Protein AF-A0A7X3V1B7-F1 (afdb_monomer)

Secondary structure (DSSP, 8-state):
----------SHHHHHHHHHHHHHHHHHHHT-S--HHHHHHHHHHSTTTTTTSSS-HHHHHHHHHHHHHHHHHHHHHHHHHHHHHHHHHHHHHHHHHHHHHTT---HHHHHHHHHH-HHHHHHHHHHHHHHHHHHHHHHHHHHHHHHHHHHHHHHHHTTTSPPP-EEEE-TTTSPEEEE------

Mean predicted aligned error: 16.28 Å

Radius of gyration: 30.5 Å; Cα contacts (8 Å, |Δi|>4): 130; chains: 1; bounding box: 102×23×81 Å

Sequence (185 aa):
MPGRLVGQEGGAAAADTTQVADSLAVLDAVAGGISPSGAFLRGSLIPGWGHAASGSLTRGAFYFGAESLAGWMLYKTARRLGVAREQARVWEERVTAQLMVDGVTDPMEIETLLGENEQVARFRGLVDAREEQREDWFAVAIFTLLLSGVDAFVSTHLQDFPEPLTIEGNPVGGGFEVAVRIPVG

Foldseek 3Di:
DDDDDDDDDDPPPVVVVVVVVVVVVVVVVVPPADDLVNLLVQCLVDPLRSVVRLPPPPLSCVLVVQLVVLVVQLVVLVVQLVVLVVQLVVVLVVQLVVCVVVVNDDPVVSVVVCCVDPSNVVSVVSNVVSVVSNVVSVVSNVVSSVVSSVVSSVSVVCPPPPDDFDFDQDPPPRDTDTDDDDDDD

Nearest PDB structures (foldseek):
  1ujw-assembly1_B  TM=6.589E-01  e=1.087E+00  Escherichia coli
  2ysu-assembly1_B  TM=6.441E-01  e=1.149E+00  Escherichia coli
  3m3w-assembly1_A  TM=2.919E-01  e=1.786E+00  Mus musculus
  3zx6-assembly1_B  TM=2.698E-01  e=6.351E+00  Archaeoglobus fulgidus DSM 4304

pLDDT: mean 72.81, std 21.41, range [38.16, 97.94]

Structure (mmCIF, N/CA/C/O backbone):
data_AF-A0A7X3V1B7-F1
#
_entry.id   AF-A0A7X3V1B7-F1
#
loop_
_atom_site.group_PDB
_atom_site.id
_atom_site.type_symbol
_atom_site.lab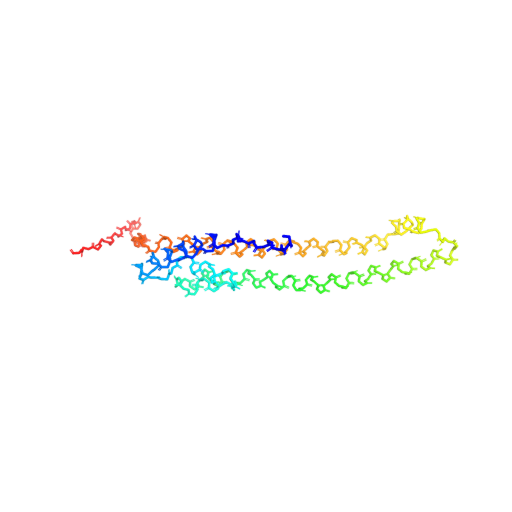el_atom_id
_atom_site.label_alt_id
_atom_site.label_comp_id
_atom_site.label_asym_id
_atom_site.label_entity_id
_atom_site.label_seq_id
_atom_site.pdbx_PDB_ins_code
_atom_site.Cartn_x
_atom_site.Cartn_y
_atom_site.Cartn_z
_atom_site.occupancy
_atom_site.B_iso_or_equiv
_atom_site.auth_seq_id
_atom_site.auth_comp_id
_atom_site.auth_asym_id
_atom_site.auth_atom_id
_atom_site.pdbx_PDB_model_num
ATOM 1 N N . MET A 1 1 ? 53.521 -1.032 42.045 1.00 40.03 1 MET A N 1
ATOM 2 C CA . MET A 1 1 ? 53.478 -1.119 40.569 1.00 40.03 1 MET A CA 1
ATOM 3 C C . MET A 1 1 ? 53.254 -2.569 40.178 1.00 40.03 1 MET A C 1
ATOM 5 O O . MET A 1 1 ? 54.031 -3.377 40.675 1.00 40.03 1 MET A O 1
ATOM 9 N N . PRO A 1 2 ? 52.339 -2.914 39.256 1.00 53.03 2 PRO A N 1
ATOM 10 C CA . PRO A 1 2 ? 50.992 -2.398 38.924 1.00 53.03 2 PRO A CA 1
ATOM 11 C C . PRO A 1 2 ? 49.926 -3.480 39.293 1.00 53.03 2 PRO A C 1
ATOM 13 O O . PRO A 1 2 ? 50.296 -4.559 39.728 1.00 53.03 2 PRO A O 1
ATOM 16 N N . GLY A 1 3 ? 48.599 -3.353 39.239 1.00 43.69 3 GLY A N 1
ATOM 17 C CA . GLY A 1 3 ? 47.655 -2.416 38.634 1.00 43.69 3 GLY A CA 1
ATOM 18 C C . GLY A 1 3 ? 46.546 -3.232 37.943 1.00 43.69 3 GLY A C 1
ATOM 19 O O . GLY A 1 3 ? 46.887 -4.061 37.109 1.00 43.69 3 GLY A O 1
ATOM 20 N N . ARG A 1 4 ? 45.258 -3.004 38.261 1.00 39.34 4 ARG A N 1
ATOM 21 C CA . ARG A 1 4 ? 44.155 -2.906 37.274 1.00 39.34 4 ARG A CA 1
ATOM 22 C C . ARG A 1 4 ? 42.843 -2.441 37.928 1.00 39.34 4 ARG A C 1
ATOM 24 O O . ARG A 1 4 ? 42.316 -3.094 38.820 1.00 39.34 4 ARG A O 1
ATOM 31 N N . LEU A 1 5 ? 42.346 -1.307 37.440 1.00 52.44 5 LEU A N 1
ATOM 32 C CA . LEU A 1 5 ? 40.993 -0.768 37.610 1.00 52.44 5 LEU A CA 1
ATOM 33 C C . LEU A 1 5 ? 40.017 -1.532 36.706 1.00 52.44 5 LEU A C 1
ATOM 35 O O . LEU A 1 5 ? 40.390 -1.750 35.558 1.00 52.44 5 LEU A O 1
ATOM 39 N N . VAL A 1 6 ? 38.801 -1.834 37.175 1.00 47.41 6 VAL A N 1
ATOM 40 C CA . VAL A 1 6 ? 37.503 -1.787 36.448 1.00 47.41 6 VAL A CA 1
ATOM 41 C C . VAL A 1 6 ? 36.442 -1.811 37.567 1.00 47.41 6 VAL A C 1
ATOM 43 O O . VAL A 1 6 ? 36.407 -2.758 38.339 1.00 47.41 6 VAL A O 1
ATOM 46 N N . GLY A 1 7 ? 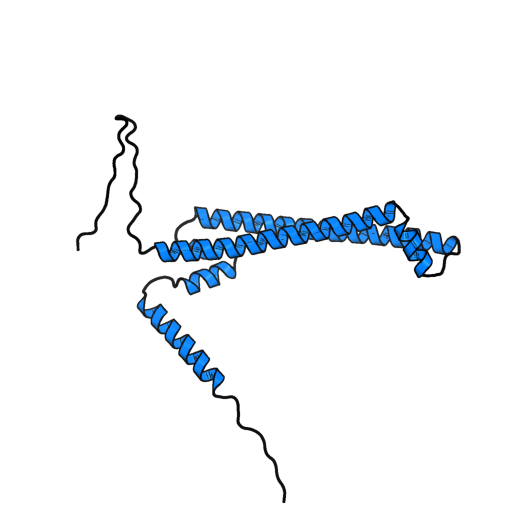35.711 -0.740 37.868 1.00 38.16 7 GLY A N 1
ATOM 47 C CA . GLY A 1 7 ? 34.638 -0.199 37.033 1.00 38.16 7 GLY A CA 1
ATOM 48 C C . GLY A 1 7 ? 33.287 -0.622 37.626 1.00 38.16 7 GLY A C 1
ATOM 49 O O . GLY A 1 7 ? 32.621 -1.502 37.096 1.00 38.16 7 GLY A O 1
ATOM 50 N N . GLN A 1 8 ? 32.938 -0.031 38.768 1.00 49.16 8 GLN A N 1
ATOM 51 C CA . GLN A 1 8 ? 31.584 0.022 39.317 1.00 49.16 8 GLN A CA 1
ATOM 52 C C . GLN A 1 8 ? 30.911 1.222 38.656 1.00 49.16 8 GLN A C 1
ATOM 54 O O . GLN A 1 8 ? 31.454 2.296 38.845 1.00 49.16 8 GLN A O 1
ATOM 59 N N . GLU A 1 9 ? 29.829 1.031 37.891 1.00 42.94 9 GLU A N 1
ATOM 60 C CA . GLU A 1 9 ? 28.656 1.923 37.719 1.00 42.94 9 GLU A CA 1
ATOM 61 C C . GLU A 1 9 ? 27.632 1.183 36.832 1.00 42.94 9 GLU A C 1
ATOM 63 O O . GLU A 1 9 ? 27.906 0.875 35.676 1.00 42.94 9 GLU A O 1
ATOM 68 N N . GLY A 1 10 ? 26.463 0.831 37.378 1.00 38.53 10 GLY A N 1
ATOM 69 C CA . GLY A 1 10 ? 25.415 0.146 36.602 1.00 38.53 10 GLY A CA 1
ATOM 70 C C . GLY A 1 10 ? 24.160 -0.284 37.371 1.00 38.53 10 GLY A C 1
ATOM 71 O O . GLY A 1 10 ? 23.191 -0.708 36.754 1.00 38.53 10 GLY A O 1
ATOM 72 N N . GLY A 1 11 ? 24.134 -0.171 38.704 1.00 38.41 11 GLY A N 1
ATOM 73 C CA . GLY A 1 11 ? 23.030 -0.698 39.523 1.00 38.41 11 GLY A CA 1
ATOM 74 C C . GLY A 1 11 ? 21.867 0.259 39.823 1.00 38.41 11 GLY A C 1
ATOM 75 O O . GLY A 1 11 ? 20.837 -0.199 40.304 1.00 38.41 11 GLY A O 1
ATOM 76 N N . ALA A 1 12 ? 21.998 1.566 39.572 1.00 40.75 12 ALA A N 1
ATOM 77 C CA . ALA A 1 12 ? 21.032 2.553 40.076 1.00 40.75 12 ALA A CA 1
ATOM 78 C C . ALA A 1 12 ? 19.777 2.732 39.193 1.00 40.75 12 ALA A C 1
ATOM 80 O O . ALA A 1 12 ? 18.699 2.976 39.720 1.00 40.75 12 ALA A O 1
ATOM 81 N N . ALA A 1 13 ? 19.876 2.552 37.870 1.00 38.22 13 ALA A N 1
ATOM 82 C CA . ALA A 1 13 ? 18.742 2.751 36.953 1.00 38.22 13 ALA A CA 1
ATOM 83 C C . ALA A 1 13 ? 17.752 1.565 36.921 1.00 38.22 13 ALA A C 1
ATOM 85 O O . ALA A 1 13 ? 16.570 1.730 36.617 1.00 38.22 13 ALA A O 1
ATOM 86 N N . ALA A 1 14 ? 18.224 0.359 37.257 1.00 40.84 14 ALA A N 1
ATOM 87 C CA . ALA A 1 14 ? 17.389 -0.841 37.274 1.00 40.84 14 ALA A CA 1
ATOM 88 C C . ALA A 1 14 ? 16.430 -0.859 38.477 1.00 40.84 14 ALA A C 1
ATOM 90 O O . ALA A 1 14 ? 15.278 -1.253 38.321 1.00 40.84 14 ALA A O 1
ATOM 91 N N . ALA A 1 15 ? 16.887 -0.376 39.639 1.00 40.81 15 ALA A N 1
ATOM 92 C CA . ALA A 1 15 ? 16.105 -0.348 40.875 1.00 40.81 15 ALA A CA 1
ATOM 93 C C . ALA A 1 15 ? 14.893 0.600 40.786 1.00 40.81 15 ALA A C 1
ATOM 95 O O . ALA A 1 15 ? 13.803 0.258 41.245 1.00 40.81 15 ALA A O 1
ATOM 96 N N . ASP A 1 16 ? 15.067 1.749 40.128 1.00 42.88 16 ASP A N 1
ATOM 97 C CA . ASP A 1 16 ? 14.021 2.764 39.960 1.00 42.88 16 ASP A CA 1
ATOM 98 C C . ASP A 1 16 ? 12.910 2.279 39.008 1.00 42.88 16 ASP A C 1
ATOM 100 O O . ASP A 1 16 ? 11.719 2.413 39.282 1.00 42.88 16 ASP A O 1
ATOM 104 N N . THR A 1 17 ? 13.286 1.561 37.942 1.00 47.09 17 THR A N 1
ATOM 105 C CA . THR A 1 17 ? 12.325 0.949 37.004 1.00 47.09 17 THR A CA 1
ATOM 106 C C . THR A 1 17 ? 11.492 -0.145 37.679 1.00 47.09 17 THR A C 1
ATOM 108 O O . THR A 1 17 ? 10.283 -0.235 37.459 1.00 47.09 17 THR A O 1
ATOM 111 N N . THR A 1 18 ? 12.116 -0.960 38.539 1.00 45.38 18 THR A N 1
ATOM 112 C CA . THR A 1 18 ? 11.402 -1.987 39.312 1.00 45.38 18 THR A CA 1
ATOM 113 C C . THR A 1 18 ? 10.462 -1.394 40.352 1.00 45.38 18 THR A C 1
ATOM 115 O O . THR A 1 18 ? 9.374 -1.922 40.536 1.00 45.38 18 THR A O 1
ATOM 118 N N . GLN A 1 19 ? 10.824 -0.275 40.982 1.00 44.22 19 GLN A N 1
ATOM 119 C CA . GLN A 1 19 ? 9.995 0.367 42.001 1.00 44.22 19 GLN A CA 1
ATOM 120 C C . GLN A 1 19 ? 8.763 1.064 41.399 1.00 44.22 19 GLN A C 1
ATOM 122 O O . GLN A 1 19 ? 7.677 1.024 41.983 1.00 44.22 19 GLN A O 1
ATOM 127 N N . VAL A 1 20 ? 8.900 1.646 40.202 1.00 48.69 20 VAL A N 1
ATOM 128 C CA . VAL A 1 20 ? 7.769 2.193 39.434 1.00 48.69 20 VAL A CA 1
ATOM 129 C C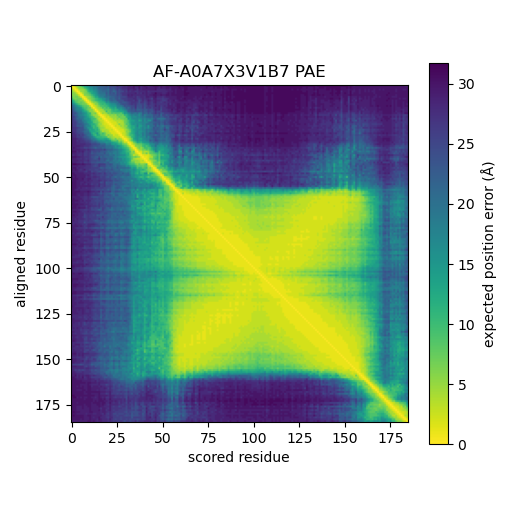 . VAL A 1 20 ? 6.845 1.070 38.948 1.00 48.69 20 VAL A C 1
ATOM 131 O O . VAL A 1 20 ? 5.629 1.198 39.065 1.00 48.69 20 VAL A O 1
ATOM 134 N N . ALA A 1 21 ? 7.395 -0.054 38.477 1.00 48.88 21 ALA A N 1
ATOM 135 C CA . ALA A 1 21 ? 6.607 -1.222 38.075 1.00 48.88 21 ALA A CA 1
ATOM 136 C C . ALA A 1 21 ? 5.827 -1.846 39.247 1.00 48.88 21 ALA A C 1
ATOM 138 O O . ALA A 1 21 ? 4.653 -2.178 39.085 1.00 48.88 21 ALA A O 1
ATOM 139 N N . ASP A 1 22 ? 6.439 -1.939 40.431 1.00 46.12 22 ASP A N 1
ATOM 140 C CA . ASP A 1 22 ? 5.778 -2.433 41.647 1.00 46.12 22 ASP A CA 1
ATOM 141 C C . ASP A 1 22 ? 4.673 -1.477 42.114 1.00 46.12 22 ASP A C 1
ATOM 143 O O . ASP A 1 22 ? 3.586 -1.901 42.498 1.00 46.12 22 ASP A O 1
ATOM 147 N N . SER A 1 23 ? 4.911 -0.167 42.013 1.00 49.38 23 SER A N 1
ATOM 148 C CA . SER A 1 23 ? 3.916 0.850 42.376 1.00 49.38 23 SER A CA 1
ATOM 149 C C . SER A 1 23 ? 2.698 0.815 41.445 1.00 49.38 23 SER A C 1
ATOM 151 O O . SER A 1 23 ? 1.566 0.945 41.908 1.00 49.38 23 SER A O 1
ATOM 153 N N . LEU A 1 24 ? 2.908 0.579 40.145 1.00 51.56 24 LEU A N 1
ATOM 154 C CA . LEU A 1 24 ? 1.831 0.379 39.171 1.00 51.56 24 LEU A CA 1
ATOM 155 C C . LEU A 1 24 ? 1.073 -0.935 39.415 1.00 51.56 24 LEU A C 1
ATOM 157 O O . LEU A 1 24 ? -0.149 -0.952 39.304 1.00 51.56 24 LEU A O 1
ATOM 161 N N . ALA A 1 25 ? 1.767 -2.007 39.810 1.00 52.28 25 ALA A N 1
ATOM 162 C CA . ALA A 1 25 ? 1.155 -3.297 40.133 1.00 52.28 25 ALA A CA 1
ATOM 163 C C . ALA A 1 25 ? 0.300 -3.250 41.414 1.00 52.28 25 ALA A C 1
ATOM 165 O O . ALA A 1 25 ? -0.757 -3.877 41.483 1.00 52.28 25 ALA A O 1
ATOM 166 N N . VAL A 1 26 ? 0.725 -2.482 42.420 1.00 47.25 26 VAL A N 1
ATOM 167 C CA . VAL A 1 26 ? -0.034 -2.280 43.664 1.00 47.25 26 VAL A CA 1
ATOM 168 C C . VAL A 1 26 ? -1.279 -1.423 43.419 1.00 47.25 26 VAL A C 1
ATOM 170 O O . VAL A 1 26 ? -2.339 -1.730 43.963 1.00 47.25 26 VAL A O 1
ATOM 173 N N . LEU A 1 27 ? -1.191 -0.400 42.563 1.00 49.19 27 LEU A N 1
ATOM 174 C CA . LEU A 1 27 ? -2.361 0.374 42.132 1.00 49.19 27 LEU A CA 1
ATOM 175 C C . LEU A 1 27 ? -3.347 -0.486 41.313 1.00 49.19 27 LEU A C 1
ATOM 177 O O . LEU A 1 27 ? -4.555 -0.362 41.508 1.00 49.19 27 LEU A O 1
ATOM 181 N N . ASP A 1 28 ? -2.842 -1.411 40.487 1.00 45.25 28 ASP A N 1
ATOM 182 C CA . ASP A 1 28 ? -3.638 -2.386 39.718 1.00 45.25 28 ASP A CA 1
ATOM 183 C C . ASP A 1 28 ? -4.366 -3.405 40.614 1.00 45.25 28 ASP A C 1
ATOM 185 O O . ASP A 1 28 ? -5.509 -3.775 40.347 1.00 45.25 28 ASP A O 1
ATOM 189 N N . ALA A 1 29 ? -3.731 -3.853 41.702 1.00 43.41 29 ALA A N 1
ATOM 190 C CA . ALA A 1 29 ? -4.303 -4.848 42.611 1.00 43.41 29 ALA A CA 1
ATOM 191 C C . ALA A 1 29 ? -5.435 -4.291 43.493 1.00 43.41 29 ALA A C 1
ATOM 193 O O . ALA A 1 29 ? -6.327 -5.036 43.900 1.00 43.41 29 ALA A O 1
ATOM 194 N N . VAL A 1 30 ? -5.421 -2.985 43.780 1.00 43.50 30 VAL A N 1
ATOM 195 C CA . VAL A 1 30 ? -6.447 -2.315 44.598 1.00 43.50 30 VAL A CA 1
ATOM 196 C C . VAL A 1 30 ? -7.750 -2.083 43.812 1.00 43.50 30 VAL A C 1
ATOM 198 O O . VAL A 1 30 ? -8.806 -1.932 44.421 1.00 43.50 30 VAL A O 1
ATOM 201 N N . ALA A 1 31 ? -7.713 -2.119 42.474 1.00 48.47 31 ALA A N 1
ATOM 202 C CA . ALA A 1 31 ? -8.834 -1.728 41.615 1.00 48.47 31 ALA A CA 1
ATOM 203 C C . ALA A 1 31 ? -9.836 -2.845 41.251 1.00 48.47 31 ALA A C 1
ATOM 205 O O . ALA A 1 31 ? -10.853 -2.548 40.635 1.00 48.47 31 ALA A O 1
ATOM 206 N N . GLY A 1 32 ? -9.602 -4.117 41.600 1.00 42.62 32 GLY A N 1
ATOM 207 C CA . GLY A 1 32 ? -10.603 -5.201 41.493 1.00 42.62 32 GLY A CA 1
ATOM 208 C C . GLY A 1 32 ? -11.198 -5.510 40.099 1.00 42.62 32 GLY A C 1
ATOM 209 O O . GLY A 1 32 ? -12.030 -6.410 39.992 1.00 42.62 32 GLY A O 1
ATOM 210 N N . GLY A 1 33 ? -10.775 -4.816 39.039 1.00 52.38 33 GLY A N 1
ATOM 211 C CA . GLY A 1 33 ? -11.264 -4.934 37.663 1.00 52.38 33 GLY A CA 1
ATOM 212 C C . GLY A 1 33 ? -10.131 -5.046 36.636 1.00 52.38 33 GLY A C 1
ATOM 213 O O . GLY A 1 33 ? -8.955 -4.887 36.961 1.00 52.38 33 GLY A O 1
ATOM 214 N N . ILE A 1 34 ? -10.476 -5.370 35.383 1.00 49.69 34 ILE A N 1
ATOM 215 C CA . ILE A 1 34 ? -9.513 -5.513 34.276 1.00 49.69 34 ILE A CA 1
ATOM 216 C C . ILE A 1 34 ? -8.778 -4.185 34.089 1.00 49.69 34 ILE A C 1
ATOM 218 O O . ILE A 1 34 ? -9.409 -3.178 33.774 1.00 49.69 34 ILE A O 1
ATOM 222 N N . SER A 1 35 ? -7.453 -4.179 34.263 1.00 47.09 35 SER A N 1
ATOM 223 C CA . SER A 1 35 ? -6.727 -2.913 34.239 1.00 47.09 35 SER A CA 1
ATOM 224 C C . SER A 1 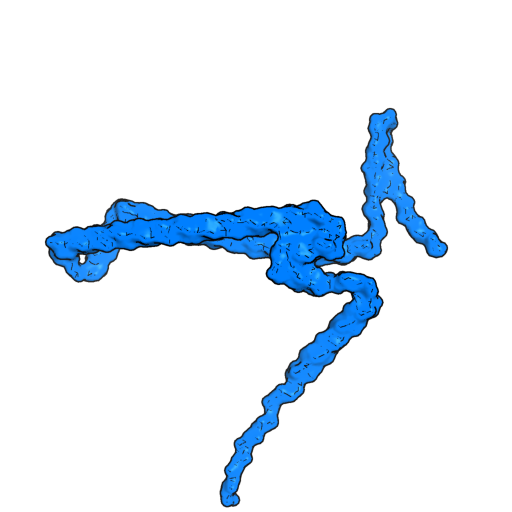35 ? -6.770 -2.251 32.851 1.00 47.09 35 SER A C 1
ATOM 226 O O . SER A 1 35 ? -6.526 -2.927 31.840 1.00 47.09 35 SER A O 1
ATOM 228 N N . PRO A 1 36 ? -7.072 -0.940 32.768 1.00 45.72 36 PRO A N 1
ATOM 229 C CA . PRO A 1 36 ? -7.178 -0.209 31.502 1.00 45.72 36 PRO A CA 1
ATOM 230 C C . PRO A 1 36 ? -5.904 -0.316 30.652 1.00 45.72 36 PRO A C 1
ATOM 232 O O . PRO A 1 36 ? -5.956 -0.492 29.432 1.00 45.72 36 PRO A O 1
ATOM 235 N N . SER A 1 37 ? -4.748 -0.298 31.316 1.00 43.16 37 SER A N 1
ATOM 236 C CA . SER A 1 37 ? -3.428 -0.457 30.703 1.00 43.16 37 SER A CA 1
ATOM 237 C C . SER A 1 37 ? -3.206 -1.884 30.180 1.00 43.16 37 SER A C 1
ATOM 239 O O . SER A 1 37 ? -2.670 -2.071 29.087 1.00 43.16 37 SER A O 1
ATOM 241 N N . GLY A 1 38 ? -3.678 -2.904 30.906 1.00 47.94 38 GLY A N 1
ATOM 242 C CA . GLY A 1 38 ? -3.625 -4.306 30.481 1.00 47.94 38 GLY A CA 1
ATOM 243 C C . GLY A 1 38 ? -4.556 -4.634 29.306 1.00 47.94 38 GLY A C 1
ATOM 244 O O . GLY A 1 38 ? -4.212 -5.469 28.464 1.00 47.94 38 GLY A O 1
ATOM 245 N N . ALA A 1 39 ? -5.708 -3.967 29.204 1.00 51.38 39 ALA A N 1
ATOM 246 C CA . ALA A 1 39 ? -6.634 -4.091 28.076 1.00 51.38 39 ALA A CA 1
ATOM 247 C C . ALA A 1 39 ? -6.099 -3.409 26.804 1.00 51.38 39 ALA A C 1
ATOM 249 O O . ALA A 1 39 ? -6.188 -3.978 25.714 1.00 51.38 39 ALA A O 1
ATOM 250 N N . PHE A 1 40 ? -5.469 -2.240 26.947 1.00 49.41 40 PHE A N 1
ATOM 251 C CA . PHE A 1 40 ? -4.804 -1.521 25.858 1.00 49.41 40 PHE A CA 1
ATOM 252 C C . PHE A 1 40 ? -3.625 -2.315 25.273 1.00 49.41 40 PHE A C 1
ATOM 254 O O . PHE A 1 40 ? -3.528 -2.487 24.055 1.00 49.41 40 PHE A O 1
ATOM 261 N N . LEU A 1 41 ? -2.767 -2.879 26.131 1.00 52.34 41 LEU A N 1
ATOM 262 C CA . LEU A 1 41 ? -1.631 -3.697 25.691 1.00 52.34 41 LEU A CA 1
ATOM 263 C C . LEU A 1 41 ? -2.090 -4.985 24.996 1.00 52.34 41 LEU A C 1
ATOM 265 O O . LEU A 1 41 ? -1.557 -5.342 23.946 1.00 52.34 41 LEU A O 1
ATOM 269 N N . ARG A 1 42 ? -3.125 -5.655 25.519 1.00 52.72 42 ARG A N 1
ATOM 270 C CA . ARG A 1 42 ? -3.706 -6.843 24.868 1.00 52.72 42 ARG A CA 1
ATOM 271 C C . ARG A 1 42 ? -4.416 -6.515 23.551 1.00 52.72 42 ARG A C 1
ATOM 273 O O . ARG A 1 42 ? -4.318 -7.305 22.618 1.00 52.72 42 ARG A O 1
ATOM 280 N N . GLY A 1 43 ? -5.079 -5.363 23.447 1.00 48.03 43 GLY A N 1
ATOM 281 C CA . GLY A 1 43 ? -5.735 -4.901 22.217 1.00 48.03 43 GLY A CA 1
ATOM 282 C C . GLY A 1 43 ? -4.773 -4.429 21.124 1.00 48.03 43 GLY A C 1
ATOM 283 O O . GLY A 1 43 ? -5.112 -4.519 19.949 1.00 48.03 43 GLY A O 1
ATOM 284 N N . SER A 1 44 ? -3.573 -3.984 21.503 1.00 55.72 44 SER A N 1
ATOM 285 C CA . SER A 1 44 ? -2.515 -3.572 20.567 1.00 55.72 44 SER A CA 1
ATOM 286 C C . SER A 1 44 ? -1.727 -4.761 20.004 1.00 55.72 44 SER A C 1
ATOM 288 O O . SER A 1 44 ? -1.176 -4.679 18.911 1.00 55.72 44 SER A O 1
ATOM 290 N N . LEU A 1 45 ? -1.667 -5.871 20.750 1.00 49.88 45 LEU A N 1
ATOM 291 C CA . LEU A 1 45 ? -0.916 -7.075 20.376 1.00 49.88 45 LEU A CA 1
ATOM 292 C C . LEU A 1 45 ? -1.650 -7.963 19.364 1.00 49.88 45 LEU A C 1
ATOM 294 O O . LEU A 1 45 ? -1.004 -8.600 18.535 1.00 49.88 45 LEU A O 1
ATOM 298 N N . ILE A 1 46 ? -2.983 -8.016 19.426 1.00 52.81 46 ILE A N 1
ATOM 299 C CA . ILE A 1 46 ? -3.821 -8.710 18.442 1.00 52.81 46 ILE A CA 1
ATOM 300 C C . ILE A 1 46 ? -4.992 -7.780 18.104 1.00 52.81 46 ILE A C 1
ATOM 302 O O . ILE A 1 46 ? -5.786 -7.479 19.003 1.00 52.81 46 ILE A O 1
ATOM 306 N N . PRO A 1 47 ? -5.139 -7.339 16.839 1.00 43.84 47 PRO A N 1
ATOM 307 C CA . PRO A 1 47 ? -6.229 -6.453 16.460 1.00 43.84 47 PRO A CA 1
ATOM 308 C C . PRO A 1 47 ? -7.578 -7.083 16.840 1.00 43.84 47 PRO A C 1
ATOM 310 O O . PRO A 1 47 ? -7.909 -8.186 16.404 1.00 43.84 47 PRO A O 1
ATOM 313 N N . GLY A 1 48 ? -8.334 -6.412 17.713 1.00 47.59 48 GLY A N 1
ATOM 314 C CA . GLY A 1 48 ? -9.635 -6.879 18.211 1.00 47.59 48 GLY A CA 1
ATOM 315 C C . GLY A 1 48 ? -9.643 -7.629 19.557 1.00 47.59 48 GLY A C 1
ATOM 316 O O . GLY A 1 48 ? -10.727 -7.838 20.098 1.00 47.59 48 GLY A O 1
ATOM 317 N N . TRP A 1 49 ? -8.501 -7.980 20.169 1.00 52.53 49 TRP A N 1
ATOM 318 C CA . TRP A 1 49 ? -8.483 -8.682 21.475 1.00 52.53 49 TRP A CA 1
ATOM 319 C C . TRP A 1 49 ? -8.875 -7.811 22.682 1.00 52.53 49 TRP A C 1
ATOM 321 O O . TRP A 1 49 ? -9.296 -8.339 23.709 1.00 52.53 49 TRP A O 1
ATOM 331 N N . GLY A 1 50 ? -8.791 -6.483 22.566 1.00 46.03 50 GLY A N 1
ATOM 332 C CA . GLY A 1 50 ? -9.153 -5.553 23.646 1.00 46.03 50 GLY A CA 1
ATOM 333 C C . GLY A 1 50 ? -10.664 -5.445 23.897 1.00 46.03 50 GLY A C 1
ATOM 334 O O . GLY A 1 50 ? -11.088 -5.228 25.028 1.00 46.03 50 GLY A O 1
ATOM 335 N N . HIS A 1 51 ? -11.493 -5.665 22.872 1.00 46.41 51 HIS A N 1
ATOM 336 C CA . HIS A 1 51 ? -12.956 -5.517 22.962 1.00 46.41 51 HIS A CA 1
ATOM 337 C C . HIS A 1 51 ? -13.672 -6.753 23.521 1.00 46.41 51 HIS A C 1
ATOM 339 O O . HIS A 1 51 ? -14.806 -6.652 23.983 1.00 46.41 51 HIS A O 1
ATOM 345 N N . ALA A 1 52 ? -13.006 -7.913 23.548 1.00 46.47 52 ALA A N 1
ATOM 346 C CA . ALA A 1 52 ? -13.524 -9.108 24.220 1.00 46.47 52 ALA A CA 1
ATOM 347 C C . ALA A 1 52 ? -13.623 -8.922 25.748 1.00 46.47 52 ALA A C 1
ATOM 349 O O . ALA A 1 52 ? -14.434 -9.579 26.395 1.00 46.47 52 ALA A O 1
ATOM 350 N N . ALA A 1 53 ? -12.831 -8.006 26.317 1.00 43.31 53 ALA A N 1
ATOM 351 C CA . ALA A 1 53 ? -12.811 -7.707 27.746 1.00 43.31 53 ALA A CA 1
ATOM 352 C C . ALA A 1 53 ? -13.864 -6.666 28.182 1.00 43.31 53 ALA A C 1
ATOM 354 O O . ALA A 1 53 ? -14.223 -6.640 29.353 1.00 43.31 53 ALA A O 1
ATOM 355 N N . SER A 1 54 ? -14.377 -5.832 27.266 1.00 45.28 54 SER A N 1
ATOM 356 C CA . SER A 1 54 ? -15.317 -4.734 27.572 1.00 45.28 54 SER A CA 1
ATOM 357 C C . SER A 1 54 ? -16.797 -5.080 27.350 1.00 45.28 54 SER A C 1
ATOM 359 O O . SER A 1 54 ? -17.661 -4.225 27.523 1.00 45.28 54 SER A O 1
ATOM 361 N N . GLY A 1 55 ? -17.116 -6.313 26.938 1.00 48.66 55 GLY A N 1
ATOM 362 C CA . GLY A 1 55 ? -18.498 -6.778 26.751 1.00 48.66 55 GLY A CA 1
ATOM 363 C C . GLY A 1 55 ? -19.231 -6.218 25.520 1.00 48.66 55 GLY A C 1
ATOM 364 O O . GLY A 1 55 ? -20.362 -6.627 25.260 1.00 48.66 55 GLY A O 1
ATOM 365 N N . SER A 1 56 ? -18.611 -5.342 24.714 1.00 56.19 56 SER A N 1
ATOM 366 C CA . SER A 1 56 ? -19.219 -4.790 23.489 1.00 56.19 56 SER A CA 1
ATOM 367 C C . SER A 1 56 ? -18.769 -5.541 22.223 1.00 56.19 56 SER A C 1
ATOM 369 O O . SER A 1 56 ? -17.846 -5.157 21.503 1.00 56.19 56 SER A O 1
ATOM 371 N N . LEU A 1 57 ? -19.461 -6.645 21.922 1.00 60.06 57 LEU A N 1
ATOM 372 C CA . LEU A 1 57 ? -19.161 -7.502 20.763 1.00 60.06 57 LEU A CA 1
ATOM 373 C C . LEU A 1 57 ? -19.201 -6.734 19.425 1.00 60.06 57 LEU A C 1
ATOM 375 O O . LEU A 1 57 ? -18.438 -7.030 18.507 1.00 60.06 57 LEU A O 1
ATOM 379 N N . THR A 1 58 ? -20.069 -5.725 19.317 1.00 65.50 58 THR A N 1
ATOM 380 C CA . THR A 1 58 ? -20.272 -4.936 18.093 1.00 65.50 58 THR A CA 1
ATOM 381 C C . THR A 1 58 ? -19.079 -4.042 17.752 1.00 65.50 58 THR A C 1
ATOM 383 O O . THR A 1 58 ? -18.690 -3.979 16.586 1.00 65.50 58 THR A O 1
ATOM 386 N N . ARG A 1 59 ? -18.458 -3.393 18.747 1.00 72.94 59 ARG A N 1
ATOM 387 C CA . ARG A 1 59 ? -17.284 -2.529 18.532 1.00 72.94 59 ARG A CA 1
ATOM 388 C C . ARG A 1 59 ? -16.051 -3.354 18.183 1.00 72.94 59 ARG A C 1
ATOM 390 O O . ARG A 1 59 ? -15.361 -3.048 17.215 1.00 72.94 59 ARG A O 1
ATOM 397 N N . GLY A 1 60 ? -15.842 -4.469 18.885 1.00 69.62 60 GLY A N 1
ATOM 398 C CA . GLY A 1 60 ? -14.780 -5.422 18.555 1.00 69.62 60 GLY A CA 1
ATOM 399 C C . GLY A 1 60 ? -14.889 -5.978 17.136 1.00 69.62 60 GLY A C 1
ATOM 400 O O . GLY A 1 60 ? -13.893 -6.009 16.413 1.00 69.62 60 GLY A O 1
ATOM 401 N N . ALA A 1 61 ? -16.101 -6.349 16.708 1.00 73.44 61 ALA A N 1
ATOM 402 C CA . ALA A 1 61 ? -16.351 -6.838 15.354 1.00 73.44 61 ALA A CA 1
ATOM 403 C C . ALA A 1 61 ? -16.045 -5.784 14.276 1.00 73.44 61 ALA A C 1
ATOM 405 O O . ALA A 1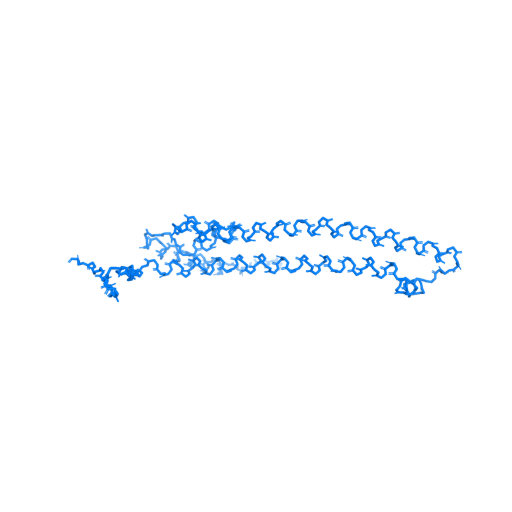 61 ? -15.502 -6.134 13.227 1.00 73.44 61 ALA A O 1
ATOM 406 N N . PHE A 1 62 ? -16.344 -4.506 14.535 1.00 84.38 62 PHE A N 1
ATOM 407 C CA . PHE A 1 62 ? -16.032 -3.412 13.613 1.00 84.38 62 PHE A CA 1
ATOM 408 C C . PHE A 1 62 ? -14.522 -3.281 13.375 1.00 84.38 62 PHE A C 1
ATOM 410 O O . PHE A 1 62 ? -14.075 -3.369 12.230 1.00 84.38 62 PHE A O 1
ATOM 417 N N . TYR A 1 63 ? -13.731 -3.131 14.442 1.00 82.19 63 TYR A N 1
ATOM 418 C CA . TYR A 1 63 ? -12.283 -2.949 14.312 1.00 82.19 63 TYR A CA 1
ATOM 419 C C . TYR A 1 63 ? -11.596 -4.194 13.752 1.00 82.19 63 TYR A C 1
ATOM 421 O O . TYR A 1 63 ? -10.756 -4.076 12.866 1.00 82.19 63 TYR A O 1
ATOM 429 N N . PHE A 1 64 ? -12.005 -5.392 14.178 1.00 79.56 64 PHE A N 1
ATOM 430 C CA . PHE A 1 64 ? -11.500 -6.636 13.596 1.00 79.56 64 PHE A CA 1
ATOM 431 C C . PHE A 1 64 ? -11.803 -6.741 12.094 1.00 79.56 64 PHE A C 1
ATOM 433 O O . PHE A 1 64 ? -10.948 -7.162 11.313 1.00 79.56 64 PHE A O 1
ATOM 440 N N . GLY A 1 65 ? -13.009 -6.350 11.672 1.00 82.94 65 GLY A N 1
ATOM 441 C CA . GLY A 1 65 ? -13.396 -6.335 10.263 1.00 82.94 65 GLY A CA 1
ATOM 442 C C . GLY A 1 65 ? -12.562 -5.352 9.440 1.00 82.94 65 GLY A C 1
ATOM 443 O O . GLY A 1 65 ? -12.067 -5.714 8.372 1.00 82.94 65 GLY A O 1
ATOM 444 N N . ALA A 1 66 ? -12.361 -4.138 9.954 1.00 85.38 66 ALA A N 1
ATOM 445 C CA . ALA A 1 66 ? -11.539 -3.117 9.308 1.00 85.38 66 ALA A CA 1
ATOM 446 C C . ALA A 1 66 ? -10.065 -3.549 9.188 1.00 85.38 66 ALA A C 1
ATOM 448 O O . ALA A 1 66 ? -9.478 -3.455 8.110 1.00 85.38 66 ALA A O 1
ATOM 449 N N . GLU A 1 67 ? -9.496 -4.118 10.250 1.00 82.00 67 GLU A N 1
ATOM 450 C CA . GLU A 1 67 ? -8.131 -4.660 10.267 1.00 82.00 67 GLU A CA 1
ATOM 451 C C . GLU A 1 67 ? -7.965 -5.845 9.312 1.00 82.00 67 GLU A C 1
ATOM 453 O O . GLU A 1 67 ? -7.006 -5.916 8.544 1.00 82.00 67 GLU A O 1
ATOM 458 N N . SER A 1 68 ? -8.943 -6.753 9.281 1.00 81.75 68 SER A N 1
ATOM 459 C CA . SER A 1 68 ? -8.949 -7.883 8.347 1.00 81.75 68 SER A CA 1
ATOM 460 C C . SER A 1 68 ? -9.004 -7.416 6.890 1.00 81.75 68 SER A C 1
ATOM 462 O O . SER A 1 68 ? -8.318 -7.974 6.031 1.00 81.75 68 SER A O 1
ATOM 464 N N . LEU A 1 69 ? -9.791 -6.373 6.601 1.00 91.12 69 LEU A N 1
ATOM 465 C CA . LEU A 1 69 ? -9.866 -5.760 5.275 1.00 91.12 69 LEU A CA 1
ATOM 466 C C . LEU A 1 69 ? -8.520 -5.142 4.876 1.00 91.12 69 LEU A C 1
ATOM 468 O O . LEU A 1 69 ? -8.034 -5.400 3.772 1.00 91.12 69 LEU A O 1
ATOM 472 N N . ALA A 1 70 ? -7.913 -4.360 5.771 1.00 88.50 70 ALA A N 1
ATOM 473 C CA . ALA A 1 70 ? -6.618 -3.736 5.530 1.00 88.50 70 ALA A CA 1
ATOM 474 C C . ALA A 1 70 ? -5.526 -4.795 5.309 1.00 88.50 70 ALA A C 1
ATOM 476 O O . ALA A 1 70 ? -4.796 -4.734 4.319 1.00 88.50 70 ALA A O 1
ATOM 477 N N . GLY A 1 71 ? -5.483 -5.835 6.147 1.00 84.44 71 GLY A N 1
ATOM 478 C CA . GLY A 1 71 ? -4.567 -6.966 6.000 1.00 84.44 71 GLY A CA 1
ATOM 479 C C . GLY A 1 71 ? -4.747 -7.719 4.677 1.00 84.44 71 GLY A C 1
ATOM 480 O O . GLY A 1 71 ? -3.766 -8.020 3.990 1.00 84.44 71 GLY A O 1
ATOM 481 N N . TRP A 1 72 ? -5.991 -7.975 4.258 1.00 91.31 72 TRP A N 1
ATOM 482 C CA . TRP A 1 72 ? -6.267 -8.595 2.958 1.00 91.31 72 TRP A CA 1
ATOM 483 C C . TRP A 1 72 ? -5.804 -7.717 1.791 1.00 91.31 72 TRP A C 1
ATOM 485 O O . TRP A 1 72 ? -5.209 -8.223 0.833 1.00 91.31 72 TRP A O 1
ATOM 495 N N . MET A 1 73 ? -6.037 -6.405 1.867 1.00 95.50 73 MET A N 1
ATOM 496 C CA . MET A 1 73 ? -5.592 -5.469 0.837 1.00 95.50 73 MET A CA 1
ATOM 497 C C . MET A 1 73 ? -4.068 -5.351 0.782 1.00 95.50 73 MET A C 1
ATOM 499 O O . MET A 1 73 ? -3.517 -5.370 -0.318 1.00 95.50 73 MET A O 1
ATOM 503 N N . LEU A 1 74 ? -3.372 -5.341 1.921 1.00 91.06 74 LEU A N 1
ATOM 504 C CA . LEU A 1 74 ? -1.908 -5.404 1.976 1.00 91.06 74 LEU A CA 1
ATOM 505 C C . LEU A 1 74 ? -1.377 -6.669 1.299 1.00 91.06 74 LEU A C 1
ATOM 507 O O . LEU A 1 74 ? -0.511 -6.585 0.426 1.00 91.06 74 LEU A O 1
ATOM 511 N N . TYR A 1 75 ? -1.932 -7.837 1.636 1.00 91.56 75 TYR A N 1
ATOM 512 C CA . TYR A 1 75 ? -1.548 -9.107 1.018 1.00 91.56 75 TYR A CA 1
ATOM 513 C C . TYR A 1 75 ? -1.760 -9.090 -0.503 1.00 91.56 75 TYR A C 1
ATOM 515 O O . TYR A 1 75 ? -0.863 -9.420 -1.287 1.00 91.56 75 TYR A O 1
ATOM 523 N N . LYS A 1 76 ? -2.949 -8.666 -0.936 1.00 92.44 76 LYS A N 1
ATOM 524 C CA . LYS A 1 76 ? -3.319 -8.574 -2.350 1.00 92.44 76 LYS A CA 1
ATOM 525 C C . LYS A 1 76 ? -2.406 -7.611 -3.110 1.00 92.44 76 LYS A C 1
ATOM 527 O O . LYS A 1 76 ? -1.979 -7.932 -4.222 1.00 92.44 76 LYS A O 1
ATOM 532 N N . THR A 1 77 ? -2.101 -6.453 -2.534 1.00 91.62 77 THR A N 1
ATOM 533 C CA . THR A 1 77 ? -1.226 -5.448 -3.146 1.00 91.62 77 THR A CA 1
ATOM 534 C C . THR A 1 77 ? 0.218 -5.930 -3.195 1.00 91.62 77 THR A C 1
ATOM 536 O O . THR A 1 77 ? 0.838 -5.815 -4.246 1.00 91.62 77 THR A O 1
ATOM 539 N N . ALA A 1 78 ? 0.726 -6.592 -2.151 1.00 86.94 78 ALA A N 1
ATOM 540 C CA . ALA A 1 78 ? 2.069 -7.176 -2.150 1.00 86.94 78 ALA A CA 1
ATOM 541 C C . ALA A 1 78 ? 2.257 -8.216 -3.271 1.00 86.94 78 ALA A C 1
ATOM 543 O O . ALA A 1 78 ? 3.267 -8.207 -3.976 1.00 86.94 78 ALA A O 1
ATOM 544 N N . ARG A 1 79 ? 1.252 -9.074 -3.505 1.00 92.50 79 ARG A N 1
ATOM 545 C CA . ARG A 1 79 ? 1.266 -10.033 -4.626 1.00 92.50 79 ARG A CA 1
ATOM 546 C C . ARG A 1 79 ? 1.278 -9.330 -5.984 1.00 92.50 79 ARG A C 1
ATOM 548 O O . ARG A 1 79 ? 1.988 -9.761 -6.888 1.00 92.50 79 ARG A O 1
ATOM 555 N N . ARG A 1 80 ? 0.507 -8.250 -6.133 1.00 91.44 80 ARG A N 1
ATOM 556 C CA . ARG A 1 80 ? 0.447 -7.454 -7.372 1.00 91.44 80 ARG A CA 1
ATOM 557 C C . ARG A 1 80 ? 1.725 -6.659 -7.623 1.00 91.44 80 ARG A C 1
ATOM 559 O O . ARG A 1 80 ? 2.138 -6.558 -8.771 1.00 91.44 80 ARG A O 1
ATOM 566 N N . LEU A 1 81 ? 2.354 -6.148 -6.570 1.00 95.38 81 LEU A N 1
ATOM 567 C CA . LEU A 1 81 ? 3.627 -5.438 -6.632 1.00 95.38 81 LEU A CA 1
ATOM 568 C C . LEU A 1 81 ? 4.747 -6.352 -7.140 1.00 95.38 81 LEU A C 1
ATOM 570 O O . LEU A 1 81 ? 5.514 -5.947 -8.004 1.00 95.38 81 LEU A O 1
ATOM 574 N N . GLY A 1 82 ? 4.796 -7.607 -6.680 1.00 92.50 82 GLY A N 1
ATOM 575 C CA . GLY A 1 82 ? 5.751 -8.591 -7.202 1.00 92.50 82 GLY A CA 1
ATOM 576 C C . GLY A 1 82 ? 5.607 -8.815 -8.712 1.00 92.50 82 GLY A C 1
ATOM 577 O O . GLY A 1 82 ? 6.600 -8.819 -9.429 1.00 92.50 82 GLY A O 1
ATOM 578 N N . VAL A 1 83 ? 4.369 -8.925 -9.207 1.00 95.19 83 VAL A N 1
ATOM 579 C CA . VAL A 1 83 ? 4.099 -9.058 -10.650 1.00 95.19 83 VAL A CA 1
ATOM 580 C C . VAL A 1 83 ? 4.480 -7.788 -11.415 1.00 95.19 83 VAL A C 1
ATOM 582 O O . VAL A 1 83 ? 5.079 -7.890 -12.480 1.00 95.19 83 VAL A O 1
ATOM 585 N N . ALA A 1 84 ? 4.164 -6.604 -10.884 1.00 96.06 84 ALA A N 1
ATOM 586 C CA . ALA A 1 84 ? 4.518 -5.334 -11.518 1.00 96.06 84 ALA A CA 1
ATOM 587 C C . ALA A 1 84 ? 6.042 -5.162 -11.633 1.00 96.06 84 ALA A C 1
ATOM 589 O O . ALA A 1 84 ? 6.532 -4.804 -12.699 1.00 96.06 84 ALA A O 1
ATOM 590 N N . ARG A 1 85 ? 6.789 -5.495 -10.571 1.00 97.25 85 ARG A N 1
ATOM 591 C CA . ARG A 1 85 ? 8.260 -5.442 -10.560 1.00 97.25 85 ARG A CA 1
ATOM 592 C C . ARG A 1 85 ? 8.877 -6.417 -11.551 1.00 97.25 85 ARG A C 1
ATOM 594 O O . ARG A 1 85 ? 9.801 -6.050 -12.266 1.00 97.25 85 ARG A O 1
ATOM 601 N N . GLU A 1 86 ? 8.342 -7.634 -11.628 1.00 96.88 86 GLU A N 1
ATOM 602 C CA . GLU A 1 86 ? 8.805 -8.617 -12.608 1.00 96.88 86 GLU A CA 1
ATOM 603 C C . GLU A 1 86 ? 8.580 -8.123 -14.039 1.00 96.88 86 GLU A C 1
ATOM 605 O O . GLU A 1 86 ? 9.469 -8.214 -14.880 1.00 96.88 86 GLU A O 1
ATOM 610 N N . GLN A 1 87 ? 7.405 -7.553 -14.313 1.00 95.62 87 GLN A N 1
ATOM 611 C CA . GLN A 1 87 ? 7.100 -6.987 -15.624 1.00 95.62 87 GLN A CA 1
ATOM 612 C C . GLN A 1 87 ? 8.015 -5.809 -15.966 1.00 95.62 87 GLN A C 1
ATOM 614 O O . GLN A 1 87 ? 8.530 -5.773 -17.081 1.00 95.62 87 GLN A O 1
ATOM 619 N N . ALA A 1 88 ? 8.243 -4.886 -15.028 1.00 97.19 88 ALA A N 1
ATOM 620 C CA . ALA A 1 88 ? 9.161 -3.766 -15.218 1.00 97.19 88 ALA A CA 1
ATOM 621 C C . ALA A 1 88 ? 10.569 -4.262 -15.563 1.00 97.19 88 ALA A C 1
ATOM 623 O O . ALA A 1 88 ? 11.104 -3.887 -16.603 1.00 97.19 88 ALA A O 1
ATOM 624 N N . ARG A 1 89 ? 11.098 -5.207 -14.777 1.00 97.06 89 ARG A N 1
ATOM 625 C CA . ARG A 1 89 ? 12.419 -5.797 -15.006 1.00 97.06 89 ARG A CA 1
ATOM 626 C C . ARG A 1 89 ? 12.541 -6.439 -16.387 1.00 97.06 89 ARG A C 1
ATOM 628 O O . ARG A 1 89 ? 13.472 -6.137 -17.120 1.00 97.06 89 ARG A O 1
ATOM 635 N N . VAL A 1 90 ? 11.591 -7.295 -16.771 1.00 96.94 90 VAL A N 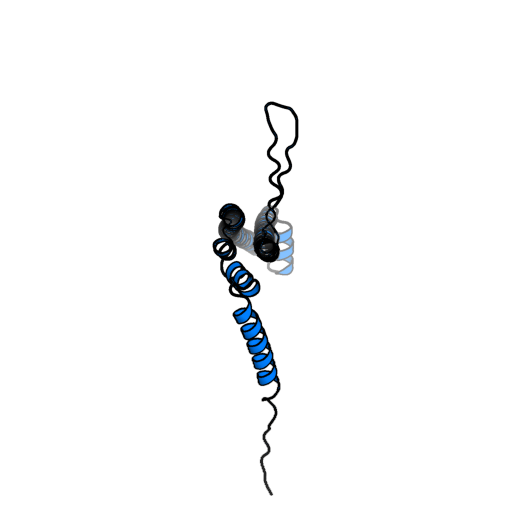1
ATOM 636 C CA . VAL A 1 90 ? 11.631 -7.991 -18.071 1.00 96.94 90 VAL A CA 1
ATOM 637 C C . VAL A 1 90 ? 11.617 -7.003 -19.241 1.00 96.94 90 VAL A C 1
ATOM 639 O O . VAL A 1 90 ? 12.266 -7.236 -20.263 1.00 96.94 90 VAL A O 1
ATOM 642 N N . TRP A 1 91 ? 10.863 -5.908 -19.124 1.00 96.19 91 TRP A N 1
ATOM 643 C CA . TRP A 1 91 ? 10.815 -4.886 -20.166 1.00 96.19 91 TRP A CA 1
ATOM 644 C C . TRP A 1 91 ? 12.077 -4.028 -20.209 1.00 96.19 91 TRP A C 1
ATOM 646 O O . TRP A 1 91 ? 12.590 -3.801 -21.301 1.00 96.19 91 TRP A O 1
ATOM 656 N N . GLU A 1 92 ? 12.607 -3.615 -19.060 1.00 97.12 92 GLU A N 1
ATOM 657 C CA . GLU A 1 92 ? 13.884 -2.899 -18.969 1.00 97.12 92 GLU A CA 1
ATOM 658 C C . GLU A 1 92 ? 15.033 -3.726 -19.547 1.00 97.12 92 GLU A C 1
ATOM 660 O O . GLU A 1 92 ? 15.787 -3.229 -20.381 1.00 97.12 92 GLU A O 1
ATOM 665 N N . GLU A 1 93 ? 15.124 -5.008 -19.186 1.00 96.81 93 GLU A N 1
ATOM 666 C CA . GLU A 1 93 ? 16.126 -5.937 -19.718 1.00 96.81 93 GLU A CA 1
ATOM 667 C C . GLU A 1 93 ? 16.002 -6.080 -21.239 1.00 96.81 93 GLU A C 1
ATOM 669 O O . GLU A 1 93 ? 17.006 -6.064 -21.950 1.00 96.81 93 GLU A O 1
ATOM 674 N N . ARG A 1 94 ? 14.772 -6.172 -21.762 1.00 96.62 94 ARG A N 1
ATOM 675 C CA . ARG A 1 94 ? 14.528 -6.277 -23.206 1.00 96.62 94 ARG A CA 1
ATOM 676 C C . ARG A 1 94 ? 14.946 -5.016 -23.956 1.00 96.62 94 ARG A C 1
ATOM 678 O O . ARG A 1 94 ? 15.585 -5.130 -24.998 1.00 96.62 94 ARG A O 1
ATOM 685 N N . VAL A 1 95 ? 14.559 -3.838 -23.466 1.00 96.88 95 VAL A N 1
ATOM 686 C CA . VAL A 1 95 ? 14.904 -2.565 -24.118 1.00 96.88 95 VAL A CA 1
ATOM 687 C C . VAL A 1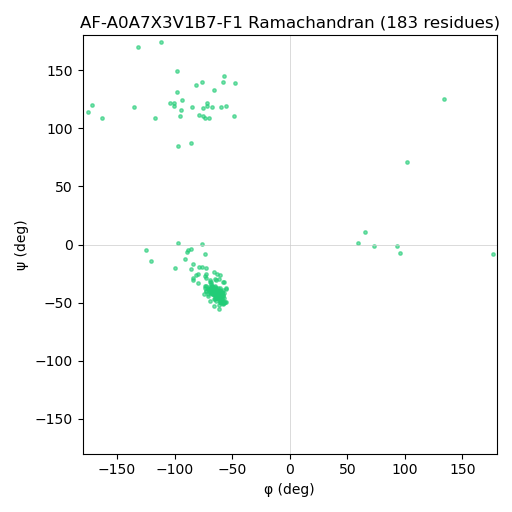 95 ? 16.406 -2.324 -24.023 1.00 96.88 95 VAL A C 1
ATOM 689 O O . VAL A 1 95 ? 17.027 -1.999 -25.026 1.00 96.88 95 VAL A O 1
ATOM 692 N N . THR A 1 96 ? 17.014 -2.599 -22.870 1.00 97.12 96 THR A N 1
ATOM 693 C CA . THR A 1 96 ? 18.469 -2.529 -22.690 1.00 97.12 96 THR A CA 1
ATOM 694 C C . THR A 1 96 ? 19.200 -3.458 -23.658 1.00 97.12 96 THR A C 1
ATOM 696 O O . THR A 1 96 ? 20.139 -3.033 -24.324 1.00 97.12 96 THR A O 1
ATOM 699 N N . ALA A 1 97 ? 18.756 -4.712 -23.795 1.00 96.62 97 ALA A N 1
ATOM 700 C CA . ALA A 1 97 ? 19.355 -5.653 -24.739 1.00 96.62 97 ALA A CA 1
ATOM 701 C C . ALA A 1 97 ? 19.250 -5.159 -26.191 1.00 96.62 97 ALA A C 1
ATOM 703 O O . ALA A 1 97 ? 20.201 -5.310 -26.954 1.00 96.62 97 ALA A O 1
ATOM 704 N N . GLN A 1 98 ? 18.124 -4.542 -26.563 1.00 96.06 98 GLN A N 1
ATOM 705 C CA . GLN A 1 98 ? 17.950 -3.939 -27.884 1.00 96.06 98 GLN A CA 1
ATOM 706 C C . GLN A 1 98 ? 18.905 -2.754 -28.095 1.00 96.06 98 GLN A C 1
ATOM 708 O O . GLN A 1 98 ? 19.605 -2.717 -29.100 1.00 96.06 98 GLN A O 1
ATOM 713 N N . LEU A 1 99 ? 19.005 -1.845 -27.121 1.00 96.50 99 LEU A N 1
ATOM 714 C CA . LEU A 1 99 ? 19.920 -0.700 -27.164 1.00 96.50 99 LEU A CA 1
ATOM 715 C C . LEU A 1 99 ? 21.385 -1.136 -27.312 1.00 96.50 99 LEU A C 1
ATOM 717 O O . LEU A 1 99 ? 22.124 -0.563 -28.110 1.00 96.50 99 LEU A O 1
ATOM 721 N N . MET A 1 100 ? 21.790 -2.197 -26.607 1.00 95.69 100 MET A N 1
ATOM 722 C CA . MET A 1 100 ? 23.131 -2.774 -26.735 1.00 95.69 100 MET A CA 1
ATOM 723 C C . MET A 1 100 ? 23.392 -3.359 -28.129 1.00 95.69 100 MET A C 1
ATOM 725 O O . MET A 1 100 ? 24.496 -3.217 -28.653 1.00 95.69 100 MET A O 1
ATOM 729 N N . VAL A 1 101 ? 22.392 -3.997 -28.750 1.00 96.75 101 VAL A N 1
ATOM 730 C CA . VAL A 1 101 ? 22.480 -4.470 -30.146 1.00 96.75 101 VAL A CA 1
ATOM 731 C C . VAL A 1 101 ? 22.611 -3.295 -31.118 1.00 96.75 101 VAL A C 1
ATOM 733 O O . VAL A 1 101 ? 23.371 -3.387 -32.081 1.00 96.75 101 VAL A O 1
ATOM 736 N N . ASP A 1 102 ? 21.940 -2.183 -30.826 1.00 96.19 102 ASP A N 1
ATOM 737 C CA . ASP A 1 102 ? 22.007 -0.941 -31.602 1.00 96.19 102 ASP A CA 1
ATOM 738 C C . ASP A 1 102 ? 23.308 -0.142 -31.343 1.00 96.19 102 ASP A C 1
ATOM 740 O O . ASP A 1 102 ? 23.539 0.903 -31.952 1.00 96.19 102 ASP A O 1
ATOM 744 N N . GLY A 1 103 ? 24.199 -0.660 -30.487 1.00 96.12 103 GLY A N 1
ATOM 745 C CA . GLY A 1 103 ? 25.534 -0.119 -30.213 1.00 96.12 103 GLY A CA 1
ATOM 746 C C . GLY A 1 103 ? 25.608 0.836 -29.020 1.00 96.12 103 GLY A C 1
ATOM 747 O O . GLY A 1 103 ? 26.700 1.294 -28.672 1.00 96.12 103 GLY A O 1
ATOM 748 N N . VAL A 1 104 ? 24.488 1.110 -28.352 1.00 96.31 104 VAL A N 1
ATOM 749 C CA . VAL A 1 104 ? 24.452 1.945 -27.148 1.00 96.31 104 VAL A CA 1
ATOM 750 C C . VAL A 1 104 ? 25.005 1.138 -25.976 1.00 96.31 104 VAL A C 1
ATOM 752 O O . VAL A 1 104 ? 24.399 0.169 -25.521 1.00 96.31 104 VAL A O 1
ATOM 755 N N . THR A 1 105 ? 26.187 1.523 -25.495 1.00 94.12 105 THR A N 1
ATOM 756 C CA . THR A 1 105 ? 26.899 0.790 -24.428 1.00 94.12 105 THR A CA 1
ATOM 757 C C . THR A 1 105 ? 27.152 1.649 -23.186 1.00 94.12 105 THR A C 1
ATOM 759 O O . THR A 1 105 ? 27.491 1.111 -22.133 1.00 94.12 105 THR A O 1
ATOM 762 N N . ASP A 1 106 ? 26.998 2.973 -23.289 1.00 96.69 106 ASP A N 1
ATOM 763 C CA . ASP A 1 106 ? 27.161 3.879 -22.153 1.00 96.69 106 ASP A CA 1
ATOM 764 C C . ASP A 1 106 ? 25.975 3.738 -21.177 1.00 96.69 106 ASP A C 1
ATOM 766 O O . ASP A 1 106 ? 24.830 3.956 -21.580 1.00 96.69 106 ASP A O 1
ATOM 770 N N . PRO A 1 107 ? 26.203 3.397 -19.893 1.00 94.25 107 PRO A N 1
ATOM 771 C CA . PRO A 1 107 ? 25.124 3.223 -18.922 1.00 94.25 107 PRO A CA 1
ATOM 772 C C . PRO A 1 107 ? 24.236 4.459 -18.733 1.00 94.25 107 PRO A C 1
ATOM 774 O O . PRO A 1 107 ? 23.045 4.315 -18.466 1.00 94.25 107 PRO A O 1
ATOM 777 N N . MET A 1 108 ? 24.795 5.668 -18.865 1.00 96.38 108 MET A N 1
ATOM 778 C CA . MET A 1 108 ? 24.026 6.908 -18.702 1.00 96.38 108 MET A CA 1
ATOM 779 C C . MET A 1 108 ? 23.090 7.154 -19.893 1.00 96.38 108 MET A C 1
ATOM 781 O O . MET A 1 108 ? 21.937 7.554 -19.717 1.00 96.38 108 MET A O 1
ATOM 785 N N . GLU A 1 109 ? 23.573 6.877 -21.104 1.00 96.44 109 GLU A N 1
ATOM 786 C CA . GLU A 1 109 ? 22.774 6.936 -22.328 1.00 96.44 109 GLU A CA 1
ATOM 787 C C . GLU A 1 109 ? 21.655 5.884 -22.311 1.00 96.44 109 GLU A C 1
ATOM 789 O O . GLU A 1 109 ? 20.507 6.210 -22.610 1.00 96.44 109 GLU A O 1
ATOM 794 N N . ILE A 1 110 ? 21.950 4.658 -21.859 1.00 96.25 110 ILE A N 1
ATOM 795 C CA . ILE A 1 110 ? 20.947 3.596 -21.685 1.00 96.25 110 ILE A CA 1
ATOM 796 C C . ILE A 1 110 ? 19.828 4.046 -20.741 1.00 96.25 110 ILE A C 1
ATOM 798 O O . ILE A 1 110 ? 18.660 3.925 -21.101 1.00 96.25 110 ILE A O 1
ATOM 802 N N . GLU A 1 111 ? 20.150 4.581 -19.558 1.00 95.31 111 GLU A N 1
ATOM 803 C CA . GLU A 1 111 ? 19.116 5.017 -18.606 1.00 95.31 111 GLU A CA 1
ATOM 804 C C . GLU A 1 111 ? 18.270 6.168 -19.165 1.00 95.31 111 GLU A C 1
ATOM 806 O O . GLU A 1 111 ? 17.052 6.187 -18.985 1.00 95.31 111 GLU A O 1
ATOM 811 N N . THR A 1 112 ? 18.890 7.092 -19.902 1.00 96.56 112 THR A N 1
ATOM 812 C CA . THR A 1 112 ? 18.167 8.185 -20.568 1.00 96.56 112 THR A CA 1
ATOM 813 C C . THR A 1 112 ? 17.152 7.635 -21.572 1.00 96.56 112 THR A C 1
ATOM 815 O O . THR A 1 112 ? 15.969 7.969 -21.506 1.00 96.56 112 THR A O 1
ATOM 818 N N . LEU A 1 113 ? 17.583 6.723 -22.446 1.00 96.12 113 LEU A N 1
ATOM 819 C CA . LEU A 1 113 ? 16.726 6.111 -23.464 1.00 96.12 113 LEU A CA 1
ATOM 820 C C . LEU A 1 113 ? 15.657 5.180 -22.866 1.00 96.12 113 LEU A C 1
ATOM 822 O O . LEU A 1 113 ? 14.548 5.088 -23.395 1.00 96.12 113 LEU A O 1
ATOM 826 N N . LEU A 1 114 ? 15.947 4.512 -21.744 1.00 96.00 114 LEU A N 1
ATOM 827 C CA . LEU A 1 114 ? 14.945 3.771 -20.972 1.00 96.00 114 LEU A CA 1
ATOM 828 C C . LEU A 1 114 ? 13.867 4.706 -20.414 1.00 96.00 114 LEU A C 1
ATOM 830 O O . LEU A 1 114 ? 12.687 4.360 -20.458 1.00 96.00 114 LEU A O 1
ATOM 834 N N . GLY A 1 115 ? 14.258 5.886 -19.924 1.00 94.00 115 GLY A N 1
ATOM 835 C CA . GLY A 1 115 ? 13.336 6.919 -19.452 1.00 94.00 115 GLY A CA 1
ATOM 836 C C . GLY A 1 115 ? 12.433 7.488 -20.551 1.00 94.00 115 GLY A C 1
ATOM 837 O O . GLY A 1 115 ? 11.290 7.850 -20.278 1.00 94.00 115 GLY A O 1
ATOM 838 N N . GLU A 1 116 ? 12.910 7.520 -21.796 1.00 95.81 116 GLU A N 1
ATOM 839 C CA . GLU A 1 116 ? 12.130 7.946 -22.965 1.00 95.81 116 GLU A CA 1
ATOM 840 C C . GLU A 1 116 ? 11.174 6.859 -23.487 1.00 95.81 116 GLU A C 1
ATOM 842 O O . GLU A 1 116 ? 10.207 7.156 -24.194 1.00 95.81 116 GLU A O 1
ATOM 847 N N . ASN A 1 117 ? 11.407 5.590 -23.141 1.00 96.88 117 ASN A N 1
ATOM 848 C CA . ASN A 1 117 ? 10.583 4.484 -23.605 1.00 96.88 117 ASN A CA 1
ATOM 849 C C . ASN A 1 117 ? 9.226 4.432 -22.872 1.00 96.88 117 ASN A C 1
ATOM 851 O O . ASN A 1 117 ? 9.150 4.178 -21.669 1.00 96.88 117 ASN A O 1
ATOM 855 N N . GLU A 1 118 ? 8.127 4.587 -23.621 1.00 95.75 118 GLU A N 1
ATOM 856 C CA . GLU A 1 118 ? 6.760 4.607 -23.074 1.00 95.75 118 GLU A CA 1
ATOM 857 C C . GLU A 1 118 ? 6.413 3.329 -22.291 1.00 95.75 118 GLU A C 1
ATOM 859 O O . GLU A 1 118 ? 5.751 3.377 -21.252 1.00 95.75 118 GLU A O 1
ATOM 864 N N . GLN A 1 119 ? 6.850 2.163 -22.771 1.00 94.12 119 GLN A N 1
ATOM 865 C CA . GLN A 1 119 ? 6.528 0.878 -22.158 1.00 94.12 119 GLN A CA 1
ATOM 866 C C . GLN A 1 119 ? 7.271 0.713 -20.832 1.00 94.12 119 GLN A C 1
ATOM 868 O O . GLN A 1 119 ? 6.648 0.323 -19.845 1.00 94.12 119 GLN A O 1
ATOM 873 N N . VAL A 1 120 ? 8.561 1.056 -20.783 1.00 96.69 120 VAL A N 1
ATOM 874 C CA . VAL A 1 120 ? 9.352 1.065 -19.541 1.00 96.69 120 VAL A CA 1
ATOM 875 C C . VAL A 1 120 ? 8.742 2.037 -18.533 1.00 96.69 120 VAL A C 1
ATOM 877 O O . VAL A 1 120 ? 8.437 1.628 -17.411 1.00 96.69 120 VAL A O 1
ATOM 880 N N . ALA A 1 121 ? 8.453 3.276 -18.945 1.00 96.12 121 ALA A N 1
ATOM 881 C CA . ALA A 1 121 ? 7.809 4.276 -18.094 1.00 96.12 121 ALA A CA 1
ATOM 882 C C . ALA A 1 121 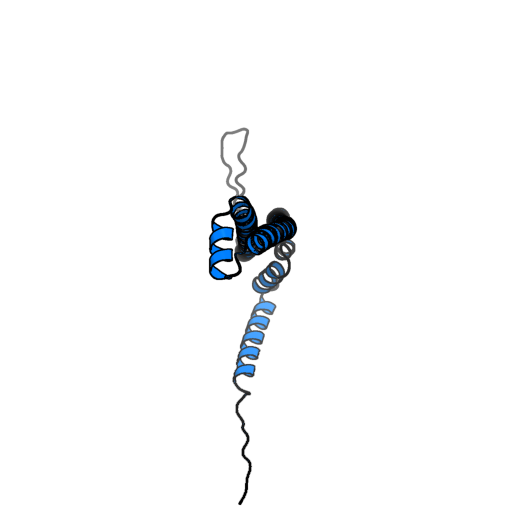? 6.459 3.786 -17.541 1.00 96.12 121 ALA A C 1
ATOM 884 O O . ALA A 1 121 ? 6.170 3.933 -16.352 1.00 96.12 121 ALA A O 1
ATOM 885 N N . ARG A 1 122 ? 5.648 3.124 -18.374 1.00 96.44 122 ARG A N 1
ATOM 886 C CA . ARG A 1 122 ? 4.372 2.531 -17.956 1.00 96.44 122 ARG A CA 1
ATOM 887 C C . ARG A 1 122 ? 4.554 1.468 -16.873 1.00 96.44 122 ARG A C 1
ATOM 889 O O . ARG A 1 122 ? 3.772 1.447 -15.923 1.00 96.44 122 ARG A O 1
ATOM 896 N N . PHE A 1 123 ? 5.516 0.555 -17.012 1.00 97.06 123 PHE A N 1
ATOM 897 C CA . PHE A 1 123 ? 5.718 -0.501 -16.014 1.00 97.06 123 PHE A CA 1
ATOM 898 C C . PHE A 1 123 ? 6.362 0.021 -14.729 1.00 97.06 123 PHE A C 1
ATOM 900 O O . PHE A 1 123 ? 5.947 -0.418 -13.658 1.00 97.06 123 PHE A O 1
ATOM 907 N N . ARG A 1 124 ? 7.277 0.996 -14.813 1.00 96.88 124 ARG A N 1
ATOM 908 C CA . ARG A 1 124 ? 7.794 1.726 -13.643 1.00 96.88 124 ARG A CA 1
ATOM 909 C C . ARG A 1 124 ? 6.656 2.404 -12.876 1.00 96.88 124 ARG A C 1
ATOM 911 O O . ARG A 1 124 ? 6.439 2.086 -11.713 1.00 96.88 124 ARG A O 1
ATOM 918 N N . GLY A 1 125 ? 5.801 3.164 -13.564 1.00 96.62 125 GLY A N 1
ATOM 919 C CA . GLY A 1 125 ? 4.631 3.789 -12.936 1.00 96.62 125 GLY A CA 1
ATOM 920 C C . GLY A 1 125 ? 3.626 2.785 -12.350 1.00 96.62 125 GLY A C 1
ATOM 921 O O . GLY A 1 125 ? 2.964 3.066 -11.353 1.00 96.62 125 GLY A O 1
ATOM 922 N N . LEU A 1 126 ? 3.513 1.578 -12.921 1.00 96.44 126 LEU A N 1
ATOM 923 C CA . LEU A 1 126 ? 2.725 0.499 -12.318 1.00 96.44 126 LEU A CA 1
ATOM 924 C C . LEU A 1 126 ? 3.343 -0.036 -11.025 1.00 96.44 126 LEU A C 1
ATOM 926 O O . LEU A 1 126 ? 2.586 -0.459 -10.154 1.00 96.44 126 LEU A O 1
ATOM 930 N N . VAL A 1 127 ? 4.670 -0.079 -10.906 1.00 97.94 127 VAL A N 1
ATOM 931 C CA . VAL A 1 127 ? 5.348 -0.440 -9.654 1.00 97.94 127 VAL A CA 1
ATOM 932 C C . VAL A 1 127 ? 5.069 0.633 -8.612 1.00 97.94 127 VAL A C 1
ATOM 934 O O . VAL A 1 127 ? 4.512 0.296 -7.567 1.00 97.94 127 VAL A O 1
ATOM 937 N N . ASP A 1 128 ? 5.324 1.897 -8.944 1.00 97.88 128 ASP A N 1
ATOM 938 C CA . ASP A 1 128 ? 5.146 3.040 -8.042 1.00 97.88 128 ASP A CA 1
ATOM 939 C C . ASP A 1 128 ? 3.715 3.093 -7.490 1.00 97.88 128 ASP A C 1
ATOM 941 O O . ASP A 1 128 ? 3.497 3.056 -6.280 1.00 97.88 128 ASP A O 1
ATOM 945 N N . ALA A 1 129 ? 2.709 2.996 -8.366 1.00 97.06 129 ALA A N 1
ATOM 946 C CA . ALA A 1 129 ? 1.304 2.995 -7.956 1.00 97.06 129 ALA A CA 1
ATOM 947 C C . ALA A 1 129 ? 0.931 1.824 -7.023 1.00 97.06 129 ALA A C 1
ATOM 949 O O . ALA A 1 129 ? -0.049 1.896 -6.276 1.00 97.06 129 ALA A O 1
ATOM 950 N N . ARG A 1 130 ? 1.645 0.690 -7.083 1.00 96.00 130 ARG A N 1
ATOM 951 C CA . ARG A 1 130 ? 1.426 -0.452 -6.173 1.00 96.00 130 ARG A CA 1
ATOM 952 C C . ARG A 1 130 ? 2.167 -0.282 -4.855 1.00 96.00 130 ARG A C 1
ATOM 954 O O . ARG A 1 130 ? 1.705 -0.833 -3.855 1.00 96.00 130 ARG A O 1
ATOM 961 N N . GLU A 1 131 ? 3.282 0.435 -4.851 1.00 97.00 131 GLU A N 1
ATOM 962 C CA . GLU A 1 131 ? 3.990 0.812 -3.631 1.00 97.00 131 GLU A CA 1
ATOM 963 C C . GLU A 1 131 ? 3.171 1.825 -2.833 1.00 97.00 131 GLU A C 1
ATOM 965 O O . GLU A 1 131 ? 2.874 1.545 -1.672 1.00 97.00 131 GLU A O 1
ATOM 970 N N . GLU A 1 132 ? 2.666 2.875 -3.485 1.00 97.75 132 GLU A N 1
ATOM 971 C CA . GLU A 1 132 ? 1.754 3.859 -2.883 1.00 97.75 132 GLU A CA 1
ATOM 972 C C . GLU A 1 132 ? 0.505 3.185 -2.303 1.00 97.75 132 GLU A C 1
ATOM 974 O O . GLU A 1 132 ? 0.199 3.337 -1.124 1.00 97.75 132 GLU A O 1
ATOM 979 N N . GLN A 1 133 ? -0.166 2.320 -3.080 1.00 95.56 133 GLN A N 1
ATOM 980 C CA . GLN A 1 133 ? -1.323 1.565 -2.576 1.00 95.56 133 GLN A CA 1
ATOM 981 C C . GLN A 1 133 ? -0.985 0.766 -1.316 1.00 95.56 133 GLN A C 1
ATOM 983 O O . GLN A 1 133 ? -1.821 0.626 -0.428 1.00 95.56 133 GLN A O 1
ATOM 988 N N . ARG A 1 134 ? 0.210 0.174 -1.238 1.00 94.44 134 ARG A N 1
ATOM 989 C CA . ARG A 1 134 ? 0.620 -0.597 -0.061 1.00 94.44 134 ARG A CA 1
ATOM 990 C C . ARG A 1 134 ? 0.806 0.326 1.144 1.00 94.44 134 ARG A C 1
ATOM 992 O O . ARG A 1 134 ? 0.395 -0.049 2.238 1.00 94.44 134 ARG A O 1
ATOM 999 N N . GLU A 1 135 ? 1.415 1.488 0.949 1.00 96.50 135 GLU A N 1
ATOM 1000 C CA . GLU A 1 135 ? 1.617 2.496 1.994 1.00 96.50 135 GLU A CA 1
ATOM 1001 C C . GLU A 1 135 ? 0.290 3.048 2.519 1.00 96.50 135 GLU A C 1
ATOM 1003 O O . GLU A 1 135 ? 0.099 3.098 3.734 1.00 96.50 135 GLU A O 1
ATOM 1008 N N . ASP A 1 136 ? -0.673 3.312 1.634 1.00 96.62 136 ASP A N 1
ATOM 1009 C CA . ASP A 1 136 ? -2.031 3.713 2.013 1.00 96.62 136 ASP A CA 1
ATOM 1010 C C . ASP A 1 136 ? -2.691 2.673 2.926 1.00 96.62 136 ASP A C 1
ATOM 1012 O O . ASP A 1 136 ? -3.257 3.002 3.972 1.00 96.62 136 ASP A O 1
ATOM 1016 N N . TRP A 1 137 ? -2.592 1.387 2.574 1.00 92.25 137 TRP A N 1
ATOM 1017 C CA . TRP A 1 137 ? -3.165 0.322 3.400 1.00 92.25 137 TRP A CA 1
ATOM 1018 C C . TRP A 1 137 ? -2.432 0.134 4.728 1.00 92.25 137 TRP A C 1
ATOM 1020 O O . TRP A 1 137 ? -3.072 -0.227 5.717 1.00 92.25 137 TRP A O 1
ATOM 1030 N N . PHE A 1 138 ? -1.125 0.407 4.786 1.00 94.00 138 PHE A N 1
ATOM 1031 C CA . PHE A 1 138 ? -0.402 0.450 6.056 1.00 94.00 138 PHE A CA 1
ATOM 1032 C C . PHE A 1 138 ? -0.889 1.599 6.934 1.00 94.00 138 PHE A C 1
ATOM 1034 O O . PHE A 1 138 ? -1.114 1.387 8.124 1.00 94.00 138 PHE A O 1
ATOM 1041 N N . ALA A 1 139 ? -1.099 2.785 6.359 1.00 96.06 139 ALA A N 1
ATOM 1042 C CA . ALA A 1 139 ? -1.637 3.924 7.090 1.00 96.06 139 ALA A CA 1
ATOM 1043 C C . ALA A 1 139 ? -3.026 3.607 7.662 1.00 96.06 139 ALA A C 1
ATOM 1045 O O . ALA A 1 139 ? -3.266 3.843 8.845 1.00 96.06 139 ALA A O 1
ATOM 1046 N N . VAL A 1 140 ? -3.910 2.995 6.865 1.00 90.88 140 VAL A N 1
ATOM 1047 C CA . VAL A 1 140 ? -5.247 2.566 7.313 1.00 90.88 140 VAL A CA 1
ATOM 1048 C C . VAL A 1 140 ? -5.167 1.538 8.440 1.00 90.88 140 VAL A C 1
ATOM 1050 O O . VAL A 1 140 ? -5.885 1.684 9.429 1.00 90.88 140 VAL A O 1
ATOM 1053 N N . ALA A 1 141 ? -4.308 0.521 8.319 1.00 83.75 141 ALA A N 1
ATOM 1054 C CA . ALA A 1 141 ? -4.134 -0.493 9.360 1.00 83.75 141 ALA A CA 1
ATOM 1055 C C . ALA A 1 141 ? -3.639 0.141 10.669 1.00 83.75 141 ALA A C 1
ATOM 1057 O O . ALA A 1 141 ? -4.270 0.011 11.709 1.00 83.75 141 ALA A O 1
ATOM 1058 N N . ILE A 1 142 ? -2.559 0.925 10.615 1.00 86.38 142 ILE A N 1
ATOM 1059 C CA . ILE A 1 142 ? -1.997 1.574 11.808 1.00 86.38 142 ILE A CA 1
ATOM 1060 C C . ILE A 1 142 ? -3.016 2.527 12.443 1.00 86.38 142 ILE A C 1
ATOM 1062 O O . ILE A 1 142 ? -3.194 2.523 13.660 1.00 86.38 142 ILE A O 1
ATOM 1066 N N . PHE A 1 143 ? -3.711 3.327 11.634 1.00 92.12 143 PHE A N 1
ATOM 1067 C CA . PHE A 1 143 ? -4.742 4.238 12.120 1.00 92.12 143 PHE A CA 1
ATOM 1068 C C . PHE A 1 143 ? -5.875 3.490 12.826 1.00 92.12 143 PHE A C 1
ATOM 1070 O O . PHE A 1 143 ? -6.279 3.879 13.920 1.00 92.12 143 PHE A O 1
ATOM 1077 N N . THR A 1 144 ? -6.371 2.412 12.219 1.00 85.50 144 THR A N 1
ATOM 1078 C CA . THR A 1 144 ? -7.477 1.614 12.763 1.00 85.50 144 THR A CA 1
ATOM 1079 C C . THR A 1 144 ? -7.078 0.955 14.079 1.00 85.50 144 THR A C 1
ATOM 1081 O O . THR A 1 144 ? -7.844 1.009 15.045 1.00 85.50 144 THR A O 1
ATOM 1084 N N . LEU A 1 145 ? -5.857 0.427 14.154 1.00 83.62 145 LEU A N 1
ATOM 1085 C CA . LEU A 1 145 ? -5.302 -0.188 15.352 1.00 83.62 145 LEU A CA 1
ATOM 1086 C C . LEU A 1 145 ? -5.250 0.814 16.509 1.00 83.62 145 LEU A C 1
ATOM 1088 O O . LEU A 1 145 ? -5.747 0.542 17.604 1.00 83.62 145 LEU A O 1
ATOM 1092 N N . LEU A 1 146 ? -4.688 1.998 16.254 1.00 85.38 146 LEU A N 1
ATOM 1093 C CA . LEU A 1 146 ? -4.580 3.058 17.254 1.00 85.38 146 LEU A CA 1
ATOM 1094 C C . LEU A 1 146 ? -5.958 3.572 17.675 1.00 85.38 146 LEU A C 1
ATOM 1096 O O . LEU A 1 146 ? -6.219 3.723 18.869 1.00 85.38 146 LEU A O 1
ATOM 1100 N N . LEU A 1 147 ? -6.860 3.784 16.714 1.00 86.69 147 LEU A N 1
ATOM 1101 C CA . LEU A 1 147 ? -8.228 4.219 16.977 1.00 86.69 147 LEU A CA 1
ATOM 1102 C C . LEU A 1 147 ? -8.978 3.211 17.855 1.00 86.69 147 LEU A C 1
ATOM 1104 O O . LEU A 1 147 ? -9.658 3.615 18.795 1.00 86.69 147 LEU A O 1
ATOM 1108 N N . SER A 1 148 ? -8.816 1.912 17.595 1.00 79.00 148 SER A N 1
ATOM 1109 C CA . SER A 1 148 ? -9.386 0.852 18.431 1.00 79.00 148 SER A CA 1
ATOM 1110 C C . SER A 1 148 ? -8.849 0.905 19.862 1.00 79.00 148 SER A C 1
ATOM 1112 O O . SER A 1 148 ? -9.610 0.707 20.809 1.00 79.00 148 SER A O 1
ATOM 1114 N N . GLY A 1 149 ? -7.547 1.151 20.035 1.00 77.94 149 GLY A N 1
ATOM 1115 C CA . GLY A 1 149 ? -6.932 1.297 21.355 1.00 77.94 149 GLY A CA 1
ATOM 1116 C C . GLY A 1 149 ? -7.496 2.491 22.130 1.00 77.94 149 GLY A C 1
ATOM 1117 O O . GLY A 1 149 ? -7.830 2.358 23.307 1.00 77.94 149 GLY A O 1
ATOM 1118 N N . VA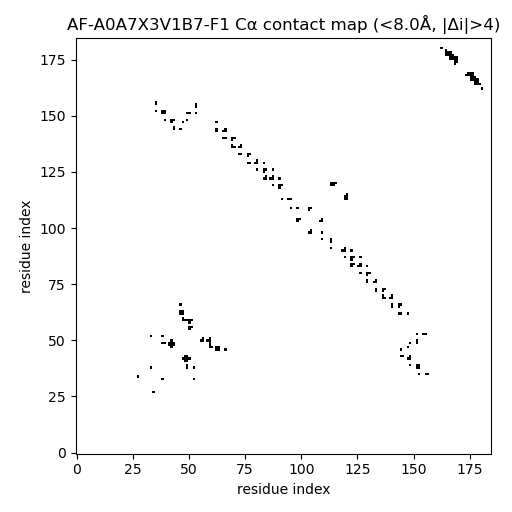L A 1 150 ? -7.664 3.635 21.458 1.00 86.88 150 VAL A N 1
ATOM 1119 C CA . VAL A 1 150 ? -8.258 4.846 22.048 1.00 86.88 150 VAL A CA 1
ATOM 1120 C C . VAL A 1 150 ? -9.729 4.625 22.412 1.00 86.88 150 VAL A C 1
ATOM 1122 O O . VAL A 1 150 ? -10.124 4.955 23.528 1.00 86.88 150 VAL A O 1
ATOM 1125 N N . ASP A 1 151 ? -10.536 4.028 21.530 1.00 80.81 151 ASP A N 1
ATOM 1126 C CA . ASP A 1 151 ? -11.949 3.732 21.818 1.00 80.81 151 ASP A CA 1
ATOM 1127 C C . ASP A 1 151 ? -12.105 2.791 23.022 1.00 80.81 151 ASP A C 1
ATOM 1129 O O . ASP A 1 151 ? -12.954 3.018 23.888 1.00 80.81 151 ASP A O 1
ATOM 1133 N N . ALA A 1 152 ? -11.243 1.776 23.139 1.00 79.00 152 ALA A N 1
ATOM 1134 C CA . ALA A 1 152 ? -11.234 0.874 24.290 1.00 79.00 152 ALA A CA 1
ATOM 1135 C C . ALA A 1 152 ? -10.828 1.589 25.593 1.00 79.00 152 ALA A C 1
ATOM 1137 O O . ALA A 1 152 ? -11.453 1.378 26.637 1.00 79.00 152 ALA A O 1
ATOM 1138 N N . PHE A 1 153 ? -9.815 2.460 25.538 1.00 77.44 153 PHE A N 1
ATOM 1139 C CA . PHE A 1 153 ? -9.378 3.267 26.680 1.00 77.44 153 PHE A CA 1
ATOM 1140 C C . PHE A 1 153 ? -10.500 4.180 27.187 1.00 77.44 153 PHE A C 1
ATOM 1142 O O . PHE A 1 153 ? -10.795 4.185 28.385 1.00 77.44 153 PHE A O 1
ATOM 1149 N N . VAL A 1 154 ? -11.158 4.902 26.274 1.00 83.44 154 VAL A N 1
ATOM 1150 C CA . VAL A 1 154 ? -12.300 5.771 26.590 1.00 83.44 154 VAL A CA 1
ATOM 1151 C C . VAL A 1 154 ? -13.454 4.949 27.151 1.00 83.44 154 VAL A C 1
ATOM 1153 O O . VAL A 1 154 ? -14.009 5.307 28.184 1.00 83.44 154 VAL A O 1
ATOM 1156 N N . SER A 1 155 ? -13.784 3.819 26.522 1.00 77.25 155 SER A N 1
ATOM 1157 C CA . SER A 1 155 ? -14.877 2.953 26.976 1.00 77.25 155 SER A CA 1
ATOM 1158 C C . SER A 1 155 ? -14.653 2.459 28.399 1.00 77.25 155 SER A C 1
ATOM 1160 O O . SER A 1 155 ? -15.593 2.462 29.181 1.00 77.25 155 SER A O 1
ATOM 1162 N N . THR A 1 156 ? -13.417 2.094 28.751 1.00 79.81 156 THR A N 1
ATOM 1163 C CA . THR A 1 156 ? -13.069 1.641 30.106 1.00 79.81 156 THR A CA 1
ATOM 1164 C C . THR A 1 156 ? -13.186 2.773 31.126 1.00 79.81 156 THR A C 1
ATOM 1166 O O . THR A 1 156 ? -13.766 2.573 32.183 1.00 79.81 156 THR A O 1
ATOM 1169 N N . HIS A 1 157 ? -12.729 3.985 30.795 1.00 80.50 157 HIS A N 1
ATOM 1170 C CA . HIS A 1 157 ? -12.886 5.151 31.678 1.00 80.50 157 HIS A CA 1
ATOM 1171 C C . HIS A 1 157 ? -14.348 5.525 31.928 1.00 80.50 157 HIS A C 1
ATOM 1173 O O . HIS A 1 157 ? -14.663 6.148 32.938 1.00 80.50 157 HIS A O 1
ATOM 1179 N N . LEU A 1 158 ? -15.237 5.166 31.004 1.00 82.56 158 LEU A N 1
ATOM 1180 C CA . LEU A 1 158 ? -16.663 5.418 31.132 1.00 82.56 158 LEU A CA 1
ATOM 1181 C C . LEU A 1 158 ? -17.420 4.295 31.858 1.00 82.56 158 LEU A C 1
ATOM 1183 O O . LEU A 1 158 ? -18.605 4.468 32.121 1.00 82.56 158 LEU A O 1
ATOM 1187 N N . GLN A 1 159 ? -16.772 3.175 32.208 1.00 76.00 159 GLN A N 1
ATOM 1188 C CA . GLN A 1 159 ? -17.443 2.043 32.869 1.00 76.00 159 GLN A CA 1
ATOM 1189 C C . GLN A 1 159 ? -17.963 2.387 34.269 1.00 76.00 159 GLN A C 1
ATOM 1191 O O . GLN A 1 159 ? -18.985 1.843 34.677 1.00 76.00 159 GLN A O 1
ATOM 1196 N N . ASP A 1 160 ? -17.305 3.311 34.971 1.00 71.56 160 ASP A N 1
ATOM 1197 C CA . ASP A 1 160 ? -17.694 3.727 36.325 1.00 71.56 160 ASP A CA 1
ATOM 1198 C C . ASP A 1 160 ? -18.762 4.835 36.336 1.00 71.56 160 ASP A C 1
ATOM 1200 O O . ASP A 1 160 ? -19.233 5.248 37.400 1.00 71.56 160 ASP A O 1
ATOM 1204 N N . PHE A 1 161 ? -19.159 5.343 35.163 1.00 70.75 161 PHE A N 1
ATOM 1205 C CA . PHE A 1 161 ? -20.221 6.337 35.071 1.00 70.75 161 PHE A CA 1
ATOM 1206 C C . PHE A 1 161 ? -21.595 5.651 35.122 1.00 70.75 161 PHE A C 1
ATOM 1208 O O . PHE A 1 161 ? -21.794 4.626 34.468 1.00 70.75 161 PHE A O 1
ATOM 1215 N N . PRO A 1 162 ? -22.564 6.204 35.881 1.00 62.69 162 PRO A N 1
ATOM 1216 C CA . PRO A 1 162 ? -23.909 5.643 35.956 1.00 62.69 162 PRO A CA 1
ATOM 1217 C C . PRO A 1 162 ? -24.542 5.549 34.561 1.00 62.69 162 PRO A C 1
ATOM 1219 O O . PRO A 1 162 ? -24.301 6.402 33.705 1.00 62.69 162 PRO A O 1
ATOM 1222 N N . GLU A 1 163 ? -25.338 4.496 34.352 1.00 60.81 163 GLU A N 1
ATOM 1223 C CA . GLU A 1 163 ? -25.931 4.134 33.059 1.00 60.81 163 GLU A CA 1
ATOM 1224 C C . GLU A 1 163 ? -26.576 5.341 32.342 1.00 60.81 163 GLU A C 1
ATOM 1226 O O . GLU A 1 163 ? -27.246 6.156 32.990 1.00 60.81 163 GLU A O 1
ATOM 1231 N N . PRO A 1 164 ? -26.416 5.468 31.009 1.00 58.50 164 PRO A N 1
ATOM 1232 C CA . PRO A 1 164 ? -27.039 6.543 30.249 1.00 58.50 164 PRO A CA 1
ATOM 1233 C C . PRO A 1 164 ? -28.562 6.531 30.404 1.00 58.50 164 PRO A C 1
ATOM 1235 O O . PRO A 1 164 ? -29.192 5.478 30.341 1.00 58.50 164 PRO A O 1
ATOM 1238 N N . LEU A 1 165 ? -29.149 7.723 30.529 1.00 59.97 165 LEU A N 1
ATOM 1239 C CA . LEU A 1 165 ? -30.592 7.955 30.439 1.00 59.97 165 LEU A CA 1
ATOM 1240 C C . LEU A 1 165 ? -31.161 7.251 29.197 1.00 59.97 165 LEU A C 1
ATOM 1242 O O . LEU A 1 165 ? -30.893 7.668 28.067 1.00 59.97 165 LEU A O 1
ATOM 1246 N N . THR A 1 166 ? -31.954 6.198 29.386 1.00 56.62 166 THR A N 1
ATOM 1247 C CA . THR A 1 166 ? -32.732 5.594 28.305 1.00 56.62 166 THR A CA 1
ATOM 1248 C C . THR A 1 166 ? -33.841 6.562 27.914 1.00 56.62 166 THR A C 1
ATOM 1250 O O . THR A 1 166 ? -34.789 6.789 28.662 1.00 56.62 166 THR A O 1
ATOM 1253 N N . ILE A 1 167 ? -33.711 7.169 26.734 1.00 55.41 167 ILE A N 1
ATOM 1254 C CA . ILE A 1 167 ? -34.789 7.943 26.118 1.00 55.41 167 ILE A CA 1
ATOM 1255 C C . ILE A 1 167 ? -35.657 6.944 25.354 1.00 55.41 167 ILE A C 1
ATOM 1257 O O . ILE A 1 167 ? -35.427 6.676 24.174 1.00 55.41 167 ILE A O 1
ATOM 1261 N N . GLU A 1 168 ? -36.634 6.351 26.035 1.00 58.59 168 GLU A N 1
ATOM 1262 C CA . GLU A 1 168 ? -37.711 5.635 25.355 1.00 58.59 168 GLU A CA 1
ATOM 1263 C C . GLU A 1 168 ? -38.718 6.666 24.835 1.00 58.59 168 GLU A C 1
ATOM 1265 O O . GLU A 1 168 ? -39.397 7.367 25.586 1.00 58.59 168 GLU A O 1
ATOM 1270 N N . GLY A 1 169 ? -38.786 6.810 23.511 1.00 53.34 169 GLY A N 1
ATOM 1271 C CA . GLY A 1 169 ? -39.834 7.602 22.880 1.00 53.34 169 GLY A CA 1
ATOM 1272 C C . GLY A 1 169 ? -41.156 6.852 22.985 1.00 53.34 169 GLY A C 1
ATOM 1273 O O . GLY A 1 169 ? -41.263 5.755 22.444 1.00 53.34 169 GLY A O 1
ATOM 1274 N N . ASN A 1 170 ? -42.160 7.432 23.648 1.00 58.09 170 ASN A N 1
ATOM 1275 C CA . ASN A 1 170 ? -43.500 6.854 23.716 1.00 58.09 170 ASN A CA 1
ATOM 1276 C C . ASN A 1 170 ? -44.203 7.034 22.354 1.00 58.09 170 ASN A C 1
ATOM 1278 O O . ASN A 1 170 ? -44.609 8.155 22.020 1.00 58.09 170 ASN A O 1
ATOM 1282 N N . PRO A 1 171 ? -44.402 5.959 21.565 1.00 56.31 171 PRO A N 1
ATOM 1283 C CA . PRO A 1 171 ? -44.949 6.076 20.216 1.00 56.31 171 PRO A CA 1
ATOM 1284 C C . PRO A 1 171 ? -46.454 6.395 20.197 1.00 56.31 171 PRO A C 1
ATOM 1286 O O . PRO A 1 171 ? -46.998 6.678 19.134 1.00 56.31 171 PRO A O 1
ATOM 1289 N N . VAL A 1 172 ? -47.139 6.361 21.346 1.00 63.59 172 VAL A N 1
ATOM 1290 C CA . VAL A 1 172 ? -48.601 6.514 21.450 1.00 63.59 172 VAL A CA 1
ATOM 1291 C C . VAL A 1 172 ? -49.016 7.934 21.865 1.00 63.59 172 VAL A C 1
ATOM 1293 O O . VAL A 1 172 ? -50.146 8.338 21.602 1.00 63.59 172 VAL A O 1
ATOM 1296 N N . GLY A 1 173 ? -48.117 8.718 22.476 1.00 58.25 173 GLY A N 1
ATOM 1297 C CA . GLY A 1 173 ? -48.455 10.021 23.074 1.00 58.25 173 GLY A CA 1
ATOM 1298 C C . GLY A 1 173 ? -47.646 11.230 22.595 1.00 58.25 173 GLY A C 1
ATOM 1299 O O . GLY A 1 173 ? -47.936 12.342 23.026 1.00 58.25 173 GLY A O 1
ATOM 1300 N N . GLY A 1 174 ? -46.625 11.047 21.749 1.00 59.06 174 GLY A N 1
ATOM 1301 C CA . GLY A 1 174 ? -45.760 12.146 21.284 1.00 59.06 174 GLY A CA 1
ATOM 1302 C C . GLY A 1 174 ? -44.907 12.804 22.382 1.00 59.06 174 GLY A C 1
ATOM 1303 O O . GLY A 1 174 ? -44.315 13.856 22.148 1.00 59.06 174 GLY A O 1
ATOM 1304 N N . GLY A 1 175 ? -44.854 12.207 23.575 1.00 58.44 175 GLY A N 1
ATOM 1305 C CA . GLY A 1 175 ? -44.051 12.662 24.707 1.00 58.44 175 GLY A CA 1
ATOM 1306 C C . GLY A 1 175 ? -42.731 11.902 24.818 1.00 58.44 175 GLY A C 1
ATOM 1307 O O . GLY A 1 175 ? -42.648 10.723 24.471 1.00 58.44 175 GLY A O 1
ATOM 1308 N N . PHE A 1 176 ? -41.709 12.583 25.332 1.00 56.66 176 PHE A N 1
ATOM 1309 C CA . PHE A 1 176 ? -40.441 11.974 25.725 1.00 56.66 176 PHE A CA 1
ATOM 1310 C C . PHE A 1 176 ? -40.504 11.631 27.214 1.00 56.66 176 PHE A C 1
ATOM 1312 O O . PHE A 1 176 ? -40.775 12.514 28.029 1.00 56.66 176 PHE A O 1
ATOM 1319 N N . GLU A 1 177 ? -40.261 10.370 27.569 1.00 52.38 177 GLU A N 1
ATOM 1320 C CA . GLU A 1 177 ? -40.090 9.958 28.961 1.00 52.38 177 GLU A CA 1
ATOM 1321 C C . GLU A 1 177 ? -38.591 9.868 29.272 1.00 52.38 177 GLU A C 1
ATOM 1323 O O . GLU A 1 177 ? -37.813 9.321 28.491 1.00 52.38 177 GLU A O 1
ATOM 1328 N N . VAL A 1 178 ? -38.173 10.471 30.389 1.00 57.16 178 VAL A N 1
ATOM 1329 C CA . VAL A 1 178 ? -36.778 10.464 30.850 1.00 57.16 178 VAL A CA 1
ATOM 1330 C C . VAL A 1 178 ? -36.738 9.745 32.192 1.00 57.16 178 VAL A C 1
ATOM 1332 O O . VAL A 1 178 ? -37.211 10.281 33.194 1.00 57.16 178 VAL A O 1
ATOM 1335 N N . ALA A 1 179 ? -36.175 8.537 32.218 1.00 56.91 179 ALA A N 1
ATOM 1336 C CA . ALA A 1 179 ? -36.024 7.746 33.434 1.00 56.91 179 ALA A CA 1
ATOM 1337 C C . ALA A 1 179 ? -34.588 7.845 33.973 1.00 56.91 179 ALA A C 1
ATOM 1339 O O . ALA A 1 179 ? -33.633 7.479 33.293 1.00 56.91 179 ALA A O 1
ATOM 1340 N N . VAL A 1 180 ? -34.430 8.317 35.215 1.00 60.38 180 VAL A N 1
ATOM 1341 C CA . VAL A 1 180 ? -33.149 8.311 35.943 1.00 60.38 180 VAL A CA 1
ATOM 1342 C C . VAL A 1 180 ? -33.194 7.189 36.978 1.00 60.38 180 VAL A C 1
ATOM 1344 O O . VAL A 1 180 ? -34.053 7.201 37.861 1.00 60.38 180 VAL A O 1
ATOM 1347 N N . ARG A 1 181 ? -32.261 6.232 36.917 1.00 54.22 181 ARG A N 1
ATOM 1348 C CA . ARG A 1 181 ? -32.085 5.222 37.970 1.00 54.22 181 ARG A CA 1
ATOM 1349 C C . ARG A 1 181 ? -30.987 5.681 38.929 1.00 54.22 181 ARG A C 1
ATOM 1351 O O . ARG A 1 181 ? -29.819 5.711 38.561 1.00 54.22 181 ARG A O 1
ATOM 1358 N N . ILE A 1 182 ? -31.364 6.029 40.158 1.00 64.81 182 ILE A N 1
ATOM 1359 C CA . ILE A 1 182 ? -30.418 6.402 41.218 1.00 64.81 182 ILE A CA 1
ATOM 1360 C C . ILE A 1 182 ? -30.235 5.191 42.141 1.00 64.81 182 ILE A C 1
ATOM 1362 O O . ILE A 1 182 ? -31.224 4.745 42.730 1.00 64.81 182 ILE A O 1
ATOM 1366 N N . PRO A 1 183 ? -29.018 4.636 42.283 1.00 49.91 183 PRO A N 1
ATOM 1367 C CA . PRO A 1 183 ? -28.759 3.626 43.296 1.00 49.91 183 PRO A CA 1
ATOM 1368 C C . PRO A 1 183 ? -28.861 4.278 44.678 1.00 49.91 183 PRO A C 1
ATOM 1370 O O . PRO A 1 183 ? -28.125 5.211 44.994 1.00 49.91 183 PRO A O 1
ATOM 1373 N N . VAL A 1 184 ? -29.800 3.802 45.492 1.00 59.09 184 VAL A N 1
ATOM 1374 C CA . VAL A 1 184 ? -29.871 4.139 46.916 1.00 59.09 184 VAL A CA 1
ATOM 1375 C C . VAL A 1 184 ? -29.143 3.045 47.689 1.00 59.09 184 VAL A C 1
ATOM 1377 O O . VAL A 1 184 ? -29.520 1.875 47.607 1.00 59.09 184 VAL A O 1
ATOM 1380 N N . GLY A 1 185 ? -28.045 3.432 48.341 1.00 47.53 185 GLY A N 1
ATOM 1381 C CA . GLY A 1 185 ? -27.359 2.611 49.341 1.00 47.53 185 GLY A CA 1
ATOM 1382 C C . GLY A 1 185 ? -28.123 2.563 50.655 1.00 47.53 185 GLY A C 1
ATOM 1383 O O . GLY A 1 185 ? -28.908 3.505 50.914 1.00 47.53 185 GLY A O 1
#

Solvent-accessible surface area (backbone atoms only — not comparable to full-atom values): 10662 Å² total; per-residue (Å²): 137,89,89,85,90,85,86,88,85,81,70,70,71,59,55,54,56,52,51,52,52,49,52,52,50,55,58,50,65,74,62,85,56,88,47,63,68,60,38,38,54,47,20,71,74,39,82,38,54,32,30,72,76,70,76,43,65,69,62,22,50,51,52,32,48,53,43,50,50,26,52,50,51,36,54,54,34,53,57,50,32,53,52,28,47,52,53,27,49,57,45,45,55,50,51,50,53,49,38,46,75,75,64,55,76,55,69,68,60,51,54,52,56,45,65,69,32,67,67,40,45,51,28,47,52,49,28,52,58,30,50,51,53,37,51,54,31,50,51,52,35,55,50,48,52,51,50,49,37,50,53,51,48,53,52,55,71,49,64,82,51,80,80,77,71,56,74,55,71,43,91,88,71,83,47,81,49,83,56,82,87,77,90,81,130